Protein AF-A0A1Q5QTP5-F1 (afdb_monomer)

Structure (mmCIF, N/CA/C/O backbone):
data_AF-A0A1Q5QTP5-F1
#
_entry.id   AF-A0A1Q5QTP5-F1
#
loop_
_atom_site.group_PDB
_atom_site.id
_atom_site.type_symbol
_atom_site.label_atom_id
_atom_site.label_alt_id
_atom_site.label_comp_id
_atom_site.label_asym_id
_atom_site.label_entity_id
_atom_site.label_seq_id
_atom_site.pdbx_PDB_ins_code
_atom_site.Cartn_x
_atom_site.Cartn_y
_atom_site.Cartn_z
_atom_site.occupancy
_atom_site.B_iso_or_equiv
_atom_site.auth_seq_id
_atom_site.auth_comp_id
_atom_site.auth_asym_id
_atom_site.auth_atom_id
_atom_site.pdbx_PDB_model_num
ATOM 1 N N . PHE A 1 1 ? -28.294 0.878 30.336 1.00 91.44 1 PHE A N 1
ATOM 2 C CA . PHE A 1 1 ? -28.621 -0.460 30.839 1.00 91.44 1 PHE A CA 1
ATOM 3 C C . PHE A 1 1 ? -29.723 -0.317 31.865 1.00 91.44 1 PHE A C 1
ATOM 5 O O . PHE A 1 1 ? -29.806 0.716 32.525 1.00 91.44 1 PHE A O 1
ATOM 12 N N . THR A 1 2 ? -30.545 -1.345 32.006 1.00 93.75 2 THR A N 1
ATOM 13 C CA . THR A 1 2 ? -31.660 -1.397 32.943 1.00 93.75 2 THR A CA 1
ATOM 14 C C . THR A 1 2 ? -31.547 -2.675 33.763 1.00 93.75 2 THR A C 1
ATOM 16 O O . THR A 1 2 ? -31.277 -3.741 33.213 1.00 93.75 2 THR A O 1
ATOM 19 N N . LEU A 1 3 ? -31.761 -2.568 35.074 1.00 95.31 3 LEU A N 1
ATOM 20 C CA . LEU A 1 3 ? -31.920 -3.709 35.971 1.00 95.31 3 LEU A CA 1
ATOM 21 C C . LEU A 1 3 ? -33.381 -3.781 36.401 1.00 95.31 3 LEU A C 1
ATOM 23 O O . LEU A 1 3 ? -33.944 -2.794 36.873 1.00 95.31 3 LEU A O 1
ATOM 27 N N . THR A 1 4 ? -33.998 -4.943 36.231 1.00 95.25 4 THR A N 1
ATOM 28 C CA . THR A 1 4 ? -35.377 -5.193 36.668 1.00 95.25 4 THR A CA 1
ATOM 29 C C . THR A 1 4 ? -35.423 -6.428 37.548 1.00 95.25 4 THR A C 1
ATOM 31 O O . THR A 1 4 ? -34.630 -7.346 37.359 1.00 95.25 4 THR A O 1
ATOM 34 N N . VAL A 1 5 ? -36.338 -6.450 38.517 1.00 96.69 5 VAL A N 1
ATOM 35 C CA . VAL A 1 5 ? -36.549 -7.601 39.398 1.00 96.69 5 VAL A CA 1
ATOM 36 C C . VAL A 1 5 ? -37.973 -8.119 39.256 1.00 96.69 5 VAL A C 1
ATOM 38 O O . VAL A 1 5 ? -38.941 -7.354 39.307 1.00 96.69 5 VAL A O 1
ATOM 41 N N . ASN A 1 6 ? -38.119 -9.431 39.109 1.00 96.31 6 ASN A N 1
ATOM 42 C CA . ASN A 1 6 ? -39.401 -10.091 39.268 1.00 96.31 6 ASN A CA 1
ATOM 43 C C . ASN A 1 6 ? -39.716 -10.208 40.764 1.00 96.31 6 ASN A C 1
ATOM 45 O O . ASN A 1 6 ? -39.135 -11.022 41.472 1.00 96.31 6 ASN A O 1
ATOM 49 N N . THR A 1 7 ? -40.665 -9.408 41.247 1.00 93.44 7 THR A N 1
ATOM 50 C CA . THR A 1 7 ? -41.021 -9.361 42.679 1.00 93.44 7 THR A CA 1
ATOM 51 C C . THR A 1 7 ? -41.577 -10.672 43.250 1.00 93.44 7 THR A C 1
ATOM 53 O O . THR A 1 7 ? -41.572 -10.839 44.466 1.00 93.44 7 THR A O 1
ATOM 56 N N . ALA A 1 8 ? -42.037 -11.607 42.410 1.00 92.25 8 ALA A N 1
ATOM 57 C CA . ALA A 1 8 ? -42.558 -12.897 42.858 1.00 92.25 8 ALA A CA 1
ATOM 58 C C . ALA A 1 8 ? -41.471 -13.976 42.999 1.00 92.25 8 ALA A C 1
ATOM 60 O O . ALA A 1 8 ? -41.613 -14.865 43.836 1.00 92.25 8 ALA A O 1
ATOM 61 N N . THR A 1 9 ? -40.408 -13.920 42.188 1.00 94.12 9 THR A N 1
ATOM 62 C CA . THR A 1 9 ? -39.348 -14.949 42.153 1.00 94.12 9 THR A CA 1
ATOM 63 C C . THR A 1 9 ? -38.000 -14.456 42.673 1.00 94.12 9 THR A C 1
ATOM 65 O O . THR A 1 9 ? -37.184 -15.265 43.102 1.00 94.12 9 THR A O 1
ATOM 68 N N . GLY A 1 10 ? -37.769 -13.142 42.663 1.00 92.06 10 GLY A N 1
ATOM 69 C CA . GLY A 1 10 ? -36.472 -12.531 42.942 1.00 92.06 10 GLY A CA 1
ATOM 70 C C . GLY A 1 10 ? -35.517 -12.525 41.746 1.00 92.06 10 GLY A C 1
ATOM 71 O O . GLY A 1 10 ? -34.394 -12.050 41.894 1.00 92.06 10 GLY A O 1
ATOM 72 N N . ASP A 1 11 ? -35.940 -13.011 40.571 1.00 94.69 11 ASP A N 1
ATOM 73 C CA . ASP A 1 11 ? -35.090 -13.026 39.377 1.00 94.69 11 ASP A CA 1
ATOM 74 C C . ASP A 1 11 ? -34.750 -11.600 38.945 1.00 94.69 11 ASP A C 1
ATOM 76 O O . ASP A 1 11 ? -35.641 -10.767 38.753 1.00 94.69 11 ASP A O 1
ATOM 80 N N . VAL A 1 12 ? -33.460 -11.332 38.758 1.00 95.50 12 VAL A N 1
ATOM 81 C CA . VAL A 1 12 ? -32.956 -10.044 38.282 1.00 95.50 12 VAL A CA 1
ATOM 82 C C . VAL A 1 12 ? -32.557 -10.176 36.820 1.00 95.50 12 VAL A C 1
ATOM 84 O O . VAL A 1 12 ? -31.811 -11.076 36.449 1.00 95.50 12 VAL A O 1
ATOM 87 N N . THR A 1 13 ? -33.051 -9.268 35.985 1.00 95.00 13 THR A N 1
ATOM 88 C CA . THR A 1 13 ? -32.689 -9.175 34.568 1.00 95.00 13 THR A CA 1
ATOM 89 C C . THR A 1 13 ? -31.877 -7.912 34.332 1.00 95.00 13 THR A C 1
ATOM 91 O O . THR A 1 13 ? -32.326 -6.817 34.683 1.00 95.00 13 THR A O 1
ATOM 94 N N . LEU A 1 14 ? -30.705 -8.072 33.716 1.00 94.69 14 LEU A N 1
ATOM 95 C CA . LEU A 1 14 ? -29.890 -6.991 33.174 1.00 94.69 14 LEU A CA 1
ATOM 96 C C . LEU A 1 14 ? -30.139 -6.880 31.667 1.00 94.69 14 LEU A C 1
ATOM 98 O O . LEU A 1 14 ? -29.937 -7.844 30.934 1.00 94.69 14 LEU A O 1
ATOM 102 N N . THR A 1 15 ? -30.525 -5.691 31.215 1.00 93.81 15 THR A N 1
ATOM 103 C CA . THR A 1 15 ? -30.628 -5.347 29.793 1.00 93.81 15 THR A CA 1
ATOM 104 C C . THR A 1 15 ? -29.641 -4.233 29.479 1.00 93.81 15 THR A C 1
ATOM 106 O O . THR A 1 15 ? -29.685 -3.175 30.108 1.00 93.81 15 THR A O 1
ATOM 109 N N . GLN A 1 16 ? -28.760 -4.432 28.502 1.00 90.62 16 GLN A N 1
ATOM 110 C CA . GLN A 1 16 ? -27.876 -3.383 28.000 1.00 90.62 16 GLN A CA 1
ATOM 111 C C . GLN A 1 16 ? -28.508 -2.712 26.775 1.00 90.62 16 GLN A C 1
ATOM 113 O O . GLN A 1 16 ? -28.745 -3.354 25.760 1.00 90.62 16 GLN A O 1
ATOM 118 N N . ASP A 1 17 ? -28.794 -1.413 26.882 1.00 88.75 17 ASP A N 1
ATOM 119 C CA . ASP A 1 17 ? -29.477 -0.653 25.820 1.00 88.75 17 ASP A CA 1
ATOM 120 C C . ASP A 1 17 ? -28.508 0.072 24.873 1.00 88.75 17 ASP A C 1
ATOM 122 O O . ASP A 1 17 ? -28.888 0.496 23.784 1.00 88.75 17 ASP A O 1
ATOM 126 N N . ARG A 1 18 ? -27.269 0.292 25.322 1.00 87.12 18 ARG A N 1
ATOM 127 C CA . ARG A 1 18 ? -26.211 1.005 24.599 1.00 87.12 18 ARG A CA 1
ATOM 128 C C . ARG A 1 18 ? -24.861 0.381 24.935 1.00 87.12 18 ARG A C 1
ATOM 130 O O . ARG A 1 18 ? -24.699 -0.108 26.056 1.00 87.12 18 ARG A O 1
ATOM 137 N N . ALA A 1 19 ? -23.924 0.458 23.992 1.00 83.00 19 ALA A N 1
ATOM 138 C CA . ALA A 1 19 ? -22.522 0.129 24.226 1.00 83.00 19 ALA A CA 1
ATOM 139 C C . ALA A 1 19 ? -21.982 0.901 25.441 1.00 83.00 19 ALA A C 1
ATOM 141 O O . ALA A 1 19 ? -22.423 2.026 25.726 1.00 83.00 19 ALA A O 1
ATOM 142 N N . VAL A 1 20 ? -21.096 0.252 26.185 1.00 83.19 20 VAL A N 1
ATOM 143 C CA . VAL A 1 20 ? -20.434 0.787 27.372 1.00 83.19 20 VAL A CA 1
ATOM 144 C C . VAL A 1 20 ? -18.966 0.511 27.165 1.00 83.19 20 VAL A C 1
ATOM 146 O O . VAL A 1 20 ? -18.630 -0.650 27.001 1.00 83.19 20 VAL A O 1
ATOM 149 N N . HIS A 1 21 ? -18.155 1.559 27.226 1.00 77.88 21 HIS A N 1
ATOM 150 C CA . HIS A 1 21 ? -16.725 1.397 27.091 1.00 77.88 21 HIS A CA 1
ATOM 151 C C . HIS A 1 21 ? -16.073 1.095 28.435 1.00 77.88 21 HIS A C 1
ATOM 153 O O . HIS A 1 21 ? -16.524 1.569 29.495 1.00 77.88 21 HIS A O 1
ATOM 159 N N . GLU A 1 22 ? -14.968 0.375 28.398 1.00 76.12 22 GLU A N 1
ATOM 160 C CA . GLU A 1 22 ? -14.093 0.250 29.551 1.00 76.12 22 GLU A CA 1
ATOM 161 C C . GLU A 1 22 ? -13.108 1.436 29.667 1.00 76.12 22 GLU A C 1
ATOM 163 O O . GLU A 1 22 ? -13.010 2.283 28.776 1.00 76.12 22 GLU A O 1
ATOM 168 N N . PRO A 1 23 ? -12.450 1.649 30.824 1.00 73.75 23 PRO A N 1
ATOM 169 C CA . PRO A 1 23 ? -11.595 2.822 31.011 1.00 73.75 23 PRO A CA 1
ATOM 170 C C . PRO A 1 23 ? -10.210 2.688 30.362 1.00 73.75 23 PRO A C 1
ATOM 172 O O . PRO A 1 23 ? -9.432 3.645 30.421 1.00 73.75 23 PRO A O 1
ATOM 175 N N . THR A 1 24 ? -9.869 1.526 29.806 1.00 76.81 24 THR A N 1
ATOM 176 C CA . THR A 1 24 ? -8.547 1.232 29.250 1.00 76.81 24 THR A CA 1
ATOM 177 C C . THR A 1 24 ? -8.669 0.676 27.848 1.00 76.81 24 THR A C 1
ATOM 179 O O . THR A 1 24 ? -9.225 -0.390 27.685 1.00 76.81 24 THR A O 1
ATOM 182 N N . ALA A 1 25 ? -8.061 1.356 26.880 1.00 80.25 25 ALA A N 1
ATOM 183 C CA . ALA A 1 25 ? -7.906 0.811 25.542 1.00 80.25 25 ALA A CA 1
ATOM 184 C C . ALA A 1 25 ? -6.917 -0.369 25.524 1.00 80.25 25 ALA A C 1
ATOM 186 O O . ALA A 1 25 ? -5.862 -0.330 26.179 1.00 80.25 25 ALA A O 1
ATOM 187 N N . SER A 1 26 ? -7.217 -1.366 24.706 1.00 78.88 26 SER A N 1
ATOM 188 C CA . SER A 1 26 ? -6.511 -2.629 24.546 1.00 78.88 26 SER A CA 1
ATOM 189 C C . SER A 1 26 ? -6.190 -2.912 23.063 1.00 78.88 26 SER A C 1
ATOM 191 O O . SER A 1 26 ? -6.749 -2.335 22.126 1.00 78.88 26 SER A O 1
ATOM 193 N N . SER A 1 27 ? -5.167 -3.738 22.810 1.00 82.44 27 SER A N 1
ATOM 194 C CA . SER A 1 27 ? -4.779 -4.125 21.446 1.00 82.44 27 SER A CA 1
ATOM 195 C C . SER A 1 27 ? -3.967 -5.430 21.430 1.00 82.44 27 SER A C 1
ATOM 197 O O . SER A 1 27 ? -2.815 -5.438 21.883 1.00 82.44 27 SER A O 1
ATOM 199 N N . PRO A 1 28 ? -4.507 -6.533 20.874 1.00 78.06 28 PRO A N 1
ATOM 200 C CA . PRO A 1 28 ? -5.923 -6.708 20.531 1.00 78.06 28 PRO A CA 1
ATOM 201 C C . PRO A 1 28 ? -6.805 -6.662 21.788 1.00 78.06 28 PRO A C 1
ATOM 203 O O . PRO A 1 28 ? -6.297 -6.869 22.890 1.00 78.06 28 PRO A O 1
ATOM 206 N N . ASP A 1 29 ? -8.101 -6.443 21.591 1.00 79.75 29 ASP A N 1
ATOM 207 C CA . ASP A 1 29 ? -9.106 -6.602 22.643 1.00 79.75 29 ASP A CA 1
ATOM 208 C C . ASP A 1 29 ? -9.095 -8.018 23.231 1.00 79.75 29 ASP A C 1
ATOM 210 O O . ASP A 1 29 ? -8.938 -9.011 22.501 1.00 79.75 29 ASP A O 1
ATOM 214 N N . THR A 1 30 ? -9.200 -8.112 24.560 1.00 77.62 30 THR A N 1
ATOM 215 C CA . THR A 1 30 ? -9.259 -9.387 25.281 1.00 77.62 30 THR A CA 1
ATOM 216 C C . THR A 1 30 ? -10.601 -9.640 25.977 1.00 77.62 30 THR A C 1
ATOM 218 O O . THR A 1 30 ? -10.773 -10.686 26.617 1.00 77.62 30 THR A O 1
ATOM 221 N N . GLY A 1 31 ? -11.598 -8.783 25.742 1.00 75.31 31 GLY A N 1
ATOM 222 C CA . GLY A 1 31 ? -12.959 -8.900 26.257 1.00 75.31 31 GLY A CA 1
ATOM 223 C C . GLY A 1 31 ? -13.033 -8.615 27.753 1.00 75.31 31 GLY A C 1
ATOM 224 O O . GLY A 1 31 ? -13.795 -9.265 28.488 1.00 75.31 31 GLY A O 1
ATOM 225 N N . GLU A 1 32 ? -12.187 -7.709 28.234 1.00 76.94 32 GLU A N 1
ATOM 226 C CA . GLU A 1 32 ? -12.185 -7.248 29.609 1.00 76.94 32 GLU A CA 1
ATOM 227 C C . GLU A 1 32 ? -13.554 -6.663 30.013 1.00 76.94 32 GLU A C 1
ATOM 229 O O . GLU A 1 32 ? -14.427 -6.356 29.201 1.00 76.94 32 GLU A O 1
ATOM 234 N N . GLY A 1 33 ? -13.829 -6.678 31.322 1.00 82.94 33 GLY A N 1
ATOM 235 C CA . GLY A 1 33 ? -15.138 -6.306 31.844 1.00 82.94 33 GLY A CA 1
ATOM 236 C C . GLY A 1 33 ? -15.051 -5.366 33.033 1.00 82.94 33 GLY A C 1
ATOM 237 O O . GLY A 1 33 ? -14.297 -5.600 33.982 1.00 82.94 33 GLY A O 1
ATOM 238 N N . ILE A 1 34 ? -15.896 -4.336 33.038 1.00 85.88 34 ILE A N 1
ATOM 239 C CA . ILE A 1 34 ? -16.053 -3.400 34.148 1.00 85.88 34 ILE A CA 1
ATOM 240 C C . ILE A 1 34 ? -17.291 -3.733 34.976 1.00 85.88 34 ILE A C 1
ATOM 242 O O . ILE A 1 34 ? -18.417 -3.802 34.483 1.00 85.88 34 ILE A O 1
ATOM 246 N N . SER A 1 35 ? -17.084 -3.932 36.278 1.00 90.44 35 SER A N 1
ATOM 247 C CA . SER A 1 35 ? -18.177 -4.144 37.229 1.00 90.44 35 SER A CA 1
ATOM 248 C C . SER A 1 35 ? -18.577 -2.847 37.922 1.00 90.44 35 SER A C 1
ATOM 250 O O . SER A 1 35 ? -17.749 -1.954 38.112 1.00 90.44 35 SER A O 1
ATOM 252 N N . LEU A 1 36 ? -19.838 -2.742 38.345 1.00 91.62 36 LEU A N 1
ATOM 253 C CA . LEU A 1 36 ? -20.279 -1.592 39.134 1.00 91.62 36 LEU A CA 1
ATOM 254 C C . LEU A 1 36 ? -19.541 -1.547 40.480 1.00 91.62 36 LEU A C 1
ATOM 256 O O . LEU A 1 36 ? -19.375 -2.563 41.160 1.00 91.62 36 LEU A O 1
ATOM 260 N N . THR A 1 37 ? -19.145 -0.344 40.902 1.00 93.06 37 THR A N 1
ATOM 261 C CA . THR A 1 37 ? -18.581 -0.112 42.238 1.00 93.06 37 THR A CA 1
ATOM 262 C C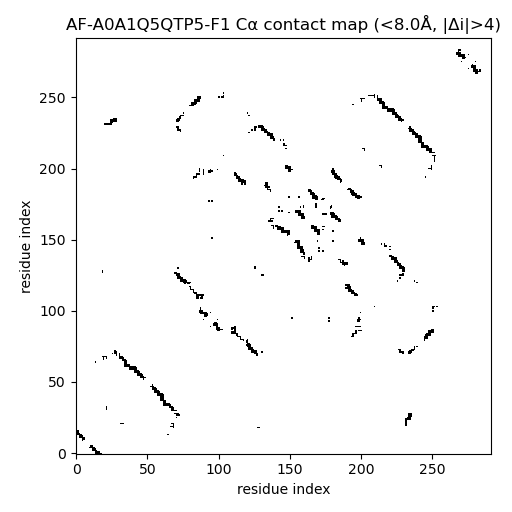 . THR A 1 37 ? -19.548 -0.598 43.320 1.00 93.06 37 THR A C 1
ATOM 264 O O . THR A 1 37 ? -20.752 -0.378 43.216 1.00 93.06 37 THR A O 1
ATOM 267 N N . GLY A 1 38 ? -19.027 -1.235 44.373 1.00 95.50 38 GLY A N 1
ATOM 268 C CA . GLY A 1 38 ? -19.827 -1.752 45.490 1.00 95.50 38 GLY A CA 1
ATOM 269 C C . GLY A 1 38 ? -20.796 -0.724 46.091 1.00 95.50 38 GLY A C 1
ATOM 270 O O . GLY A 1 38 ? -20.460 0.455 46.230 1.00 95.50 38 GLY A O 1
ATOM 271 N N . GLY A 1 39 ? -21.986 -1.185 46.477 1.00 93.50 39 GLY A N 1
ATOM 272 C CA . GLY A 1 39 ? -23.024 -0.390 47.138 1.00 93.50 39 GLY A CA 1
ATOM 273 C C . GLY A 1 39 ? -23.909 0.465 46.224 1.00 93.50 39 GLY A C 1
ATOM 274 O O . GLY A 1 39 ? -24.711 1.24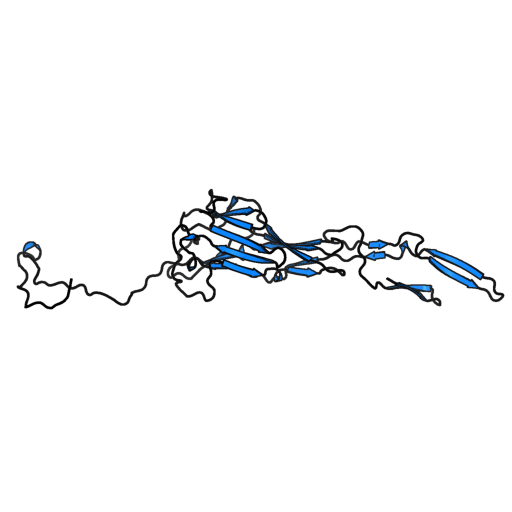3 46.739 1.00 93.50 39 GLY A O 1
ATOM 275 N N . LEU A 1 40 ? -23.796 0.344 44.898 1.00 94.38 40 LEU A N 1
ATOM 276 C CA . LEU A 1 40 ? -24.614 1.098 43.939 1.00 94.38 40 LEU A CA 1
ATOM 277 C C . LEU A 1 40 ? -25.993 0.473 43.691 1.00 94.38 40 LEU A C 1
ATOM 279 O O . LEU A 1 40 ? -26.964 1.198 43.474 1.00 94.38 40 LEU A O 1
ATOM 283 N N . VAL A 1 41 ? -26.091 -0.857 43.718 1.00 95.12 41 VAL A N 1
ATOM 284 C CA . VAL A 1 41 ? -27.330 -1.596 43.443 1.00 95.12 41 VAL A CA 1
ATOM 285 C C . VAL A 1 41 ? -27.618 -2.562 44.583 1.00 95.12 41 VAL A C 1
ATOM 287 O O . VAL A 1 41 ? -26.856 -3.494 44.814 1.00 95.12 41 VAL A O 1
ATOM 290 N N . ALA A 1 42 ? -28.756 -2.387 45.255 1.00 94.56 42 ALA A N 1
ATOM 291 C CA . ALA A 1 42 ? -29.218 -3.298 46.296 1.00 94.56 42 ALA A CA 1
ATOM 292 C C . ALA A 1 42 ? -30.530 -3.981 45.892 1.00 94.56 42 ALA A C 1
ATOM 294 O O . ALA A 1 42 ? -31.490 -3.320 45.494 1.00 94.56 42 ALA A O 1
ATOM 295 N N . LEU A 1 43 ? -30.583 -5.302 46.046 1.00 94.69 43 LEU A N 1
ATOM 296 C CA . LEU A 1 43 ? -31.819 -6.074 46.032 1.00 94.69 43 LEU A CA 1
ATOM 297 C C . LEU A 1 43 ? -32.336 -6.206 47.464 1.00 94.69 43 LEU A C 1
ATOM 299 O O . LEU A 1 43 ? -31.688 -6.830 48.303 1.00 94.69 43 LEU A O 1
ATOM 303 N N . THR A 1 44 ? -33.506 -5.633 47.735 1.00 95.06 44 THR A N 1
ATOM 304 C CA . THR A 1 44 ? -34.170 -5.738 49.039 1.00 95.06 44 THR A CA 1
ATOM 305 C C . THR A 1 44 ? -35.218 -6.840 49.006 1.00 95.06 44 THR A C 1
ATOM 307 O O . THR A 1 44 ? -36.180 -6.766 48.243 1.00 95.06 44 THR A O 1
ATOM 310 N N . ALA A 1 45 ? -35.058 -7.840 49.869 1.00 95.19 45 ALA A N 1
ATOM 311 C CA . ALA A 1 45 ? -36.090 -8.829 50.146 1.00 95.19 45 ALA A CA 1
ATOM 312 C C . ALA A 1 45 ? -36.799 -8.462 51.452 1.00 95.19 45 ALA A C 1
ATOM 314 O O . ALA A 1 45 ? -36.141 -8.294 52.480 1.00 95.19 45 ALA A O 1
ATOM 315 N N . THR A 1 46 ? -38.128 -8.371 51.416 1.00 94.81 46 THR A N 1
ATOM 316 C CA . THR A 1 46 ? -38.965 -8.065 52.584 1.00 94.81 46 THR A CA 1
ATOM 317 C C . THR A 1 46 ? -39.916 -9.222 52.843 1.00 94.81 46 THR A C 1
ATOM 319 O O . THR A 1 46 ? -40.601 -9.685 51.932 1.00 94.81 46 THR A O 1
ATOM 322 N N . VAL A 1 47 ? -39.976 -9.674 54.091 1.00 94.00 47 VAL A N 1
ATOM 323 C CA . VAL A 1 47 ? -40.980 -10.624 54.572 1.00 94.00 47 VAL A CA 1
ATOM 324 C C . VAL A 1 47 ? -41.907 -9.872 55.511 1.00 94.00 47 VAL A C 1
ATOM 326 O O . VAL A 1 47 ? -41.428 -9.205 56.423 1.00 94.00 47 VAL A O 1
ATOM 329 N N . THR A 1 48 ? -43.211 -10.006 55.295 1.00 95.31 48 THR A N 1
ATOM 330 C CA . THR A 1 48 ? -44.262 -9.504 56.184 1.00 95.31 48 THR A CA 1
ATOM 331 C C . THR A 1 48 ? -45.089 -10.692 56.644 1.00 95.31 48 THR A C 1
ATOM 333 O O . THR A 1 48 ? -45.476 -11.526 55.817 1.00 95.31 48 THR A O 1
ATOM 336 N N . ASP A 1 49 ? -45.328 -10.819 57.942 1.00 94.75 49 ASP A N 1
ATOM 337 C CA . ASP A 1 49 ? -46.174 -11.885 58.465 1.00 94.75 49 ASP A CA 1
ATOM 338 C C . ASP A 1 49 ? -47.673 -11.517 58.396 1.00 94.75 49 ASP A C 1
ATOM 340 O O . ASP A 1 49 ? -48.086 -10.616 57.663 1.00 94.75 49 ASP A O 1
ATOM 344 N N . LYS A 1 50 ? -48.532 -12.280 59.083 1.00 95.19 50 LYS A N 1
ATOM 345 C CA . LYS A 1 50 ? -49.988 -12.079 59.001 1.00 95.19 50 LYS A CA 1
ATOM 346 C C . LYS A 1 50 ? -50.515 -10.938 59.862 1.00 95.19 50 LYS A C 1
ATOM 348 O O . LYS A 1 50 ? -51.624 -10.482 59.577 1.00 95.19 50 LYS A O 1
ATOM 353 N N . ASP A 1 51 ? -49.811 -10.545 60.917 1.00 94.06 51 ASP A N 1
ATOM 354 C CA . ASP A 1 51 ? -50.258 -9.450 61.782 1.00 94.06 51 ASP A CA 1
ATOM 355 C C . ASP A 1 51 ? -49.662 -8.097 61.366 1.00 94.06 51 ASP A C 1
ATOM 357 O O . ASP A 1 51 ? -50.176 -7.054 61.774 1.00 94.06 51 ASP A O 1
ATOM 361 N N . GLY A 1 52 ? -48.708 -8.118 60.430 1.00 94.25 52 GLY A N 1
ATOM 362 C CA . GLY A 1 52 ? -48.187 -6.949 59.729 1.00 94.25 52 GLY A CA 1
ATOM 363 C C . GLY A 1 52 ? -46.732 -6.642 60.068 1.00 94.25 52 GLY A C 1
ATOM 364 O O . GLY A 1 52 ? -46.158 -5.726 59.466 1.00 94.25 52 GLY A O 1
ATOM 365 N N . ASP A 1 53 ? -46.116 -7.408 60.969 1.00 96.62 53 ASP A N 1
ATOM 366 C CA . ASP A 1 53 ? -44.697 -7.287 61.273 1.00 96.62 53 ASP A CA 1
ATOM 367 C C . ASP A 1 53 ? -43.860 -7.607 60.033 1.00 96.62 53 ASP A C 1
ATOM 369 O O . ASP A 1 53 ? -44.134 -8.545 59.283 1.00 96.62 53 ASP A O 1
ATOM 373 N N . SER A 1 54 ? -42.836 -6.789 59.779 1.00 96.12 54 SER A N 1
ATOM 374 C CA . SER A 1 54 ? -41.993 -6.913 58.589 1.00 96.12 54 SER A CA 1
ATOM 375 C C . SER A 1 54 ? -40.507 -6.897 58.929 1.00 96.12 54 SER A C 1
ATOM 377 O O . SER A 1 54 ? -40.054 -6.117 59.765 1.00 96.12 54 SER A O 1
ATOM 379 N N . ALA A 1 55 ? -39.732 -7.715 58.220 1.00 97.06 55 ALA A N 1
ATOM 380 C CA . ALA A 1 55 ? -38.274 -7.714 58.243 1.00 97.06 55 ALA A CA 1
ATOM 381 C C . ALA A 1 55 ? -37.733 -7.627 56.812 1.00 97.06 55 ALA A C 1
ATOM 383 O O . ALA A 1 55 ? -38.301 -8.224 55.897 1.00 97.06 55 ALA A O 1
ATOM 384 N N . ALA A 1 56 ? -36.627 -6.909 56.618 1.00 96.38 56 ALA A N 1
ATOM 385 C CA . ALA A 1 56 ? -35.992 -6.757 55.314 1.00 96.38 56 ALA A CA 1
ATOM 386 C C . ALA A 1 56 ? -34.485 -7.026 55.380 1.00 96.38 56 ALA A C 1
ATOM 388 O O . ALA A 1 56 ? -33.841 -6.771 56.400 1.00 96.38 56 ALA A O 1
ATOM 389 N N . GLN A 1 57 ? -33.930 -7.533 54.283 1.00 97.19 57 GLN A N 1
ATOM 390 C CA . GLN A 1 57 ? -32.494 -7.719 54.080 1.00 97.19 57 GLN A CA 1
ATOM 391 C C . GLN A 1 57 ? -32.092 -7.228 52.692 1.00 97.19 57 GLN A C 1
ATOM 393 O O . GLN A 1 57 ? -32.854 -7.375 51.735 1.00 97.19 57 GLN A O 1
ATOM 398 N N . ASN A 1 58 ? -30.886 -6.668 52.594 1.00 95.38 58 ASN A N 1
ATOM 399 C CA . ASN A 1 58 ? -30.329 -6.153 51.347 1.00 95.38 58 ASN A CA 1
ATOM 400 C C . ASN A 1 58 ? -29.179 -7.041 50.872 1.00 95.38 58 ASN A C 1
ATOM 402 O O . ASN A 1 58 ? -28.289 -7.377 51.652 1.00 95.38 58 ASN A O 1
ATOM 406 N N . LEU A 1 59 ? -29.174 -7.350 49.580 1.00 94.62 59 LEU A N 1
ATOM 407 C CA . LEU A 1 59 ? -28.052 -7.953 48.875 1.00 94.62 59 LEU A CA 1
ATOM 408 C C . LEU A 1 59 ? -27.463 -6.922 47.911 1.00 94.62 59 LEU A C 1
ATOM 410 O O . LEU A 1 59 ? -28.180 -6.403 47.059 1.00 94.62 59 LEU A O 1
ATOM 414 N N . ASP A 1 60 ? -26.171 -6.635 48.039 1.00 95.88 60 ASP A N 1
ATOM 415 C CA . ASP A 1 60 ? -25.460 -5.804 47.067 1.00 95.88 60 ASP A CA 1
ATOM 416 C C . ASP A 1 60 ? -25.219 -6.599 45.775 1.00 95.88 60 ASP A C 1
ATOM 418 O O . ASP A 1 60 ? -24.544 -7.631 45.774 1.00 95.88 60 ASP A O 1
ATOM 422 N N . LEU A 1 61 ? -25.786 -6.115 44.674 1.00 95.31 61 LEU A N 1
ATOM 423 C CA . LEU A 1 61 ? -25.640 -6.700 43.344 1.00 95.31 61 LEU A CA 1
ATOM 424 C C . LEU A 1 61 ? -24.545 -6.023 42.519 1.00 95.31 61 LEU A C 1
ATOM 426 O O . LEU A 1 61 ? -24.278 -6.471 41.411 1.00 95.31 61 LEU A O 1
ATOM 430 N N . SER A 1 62 ? -23.904 -4.966 43.016 1.00 95.00 62 SER A N 1
ATOM 431 C CA . SER A 1 62 ? -23.021 -4.124 42.198 1.00 95.00 62 SER A CA 1
ATOM 432 C C . SER A 1 62 ? -21.865 -4.917 41.579 1.00 95.00 62 SER A C 1
ATOM 434 O O . SER A 1 62 ? -21.675 -4.890 40.367 1.00 95.00 62 SER A O 1
ATOM 436 N N . SER A 1 63 ? -21.173 -5.739 42.373 1.00 92.81 63 SER A N 1
ATOM 437 C CA . SER A 1 63 ? -20.091 -6.607 41.879 1.00 92.81 63 SER A CA 1
ATOM 438 C C . SER A 1 63 ? -20.567 -7.795 41.033 1.00 92.81 63 SER A C 1
ATOM 440 O O . SER A 1 63 ? -19.743 -8.575 40.572 1.00 92.81 63 SER A O 1
ATOM 442 N N . HIS A 1 64 ? -21.881 -7.976 40.885 1.00 92.06 64 HIS A N 1
ATOM 443 C CA . HIS A 1 64 ? -22.504 -9.017 40.063 1.00 92.06 64 HIS A CA 1
ATOM 444 C C . HIS A 1 64 ? -23.049 -8.456 38.742 1.00 92.06 64 HIS A C 1
ATOM 446 O O . HIS A 1 64 ? -23.633 -9.195 37.952 1.00 92.06 64 HIS A O 1
ATOM 452 N N . VAL A 1 65 ? -22.885 -7.153 38.509 1.00 93.50 65 VAL A N 1
ATOM 453 C CA . VAL A 1 65 ? -23.222 -6.485 37.255 1.00 93.50 65 VAL A CA 1
ATOM 454 C C . VAL A 1 65 ? -21.914 -6.084 36.592 1.00 93.50 65 VAL A C 1
ATOM 456 O O . VAL A 1 65 ? -21.265 -5.136 37.034 1.00 93.50 65 VAL A O 1
ATOM 459 N N . THR A 1 66 ? -21.551 -6.810 35.539 1.00 90.81 66 THR A N 1
ATOM 460 C CA . THR A 1 66 ? -20.345 -6.588 34.736 1.00 90.81 66 THR A CA 1
ATOM 461 C C . THR A 1 66 ? -20.750 -6.292 33.298 1.00 90.81 66 THR A C 1
ATOM 463 O O . THR A 1 66 ? -21.600 -6.987 32.739 1.00 90.81 66 THR A O 1
ATOM 466 N N . PHE A 1 67 ? -20.156 -5.257 32.716 1.00 88.75 67 PHE A N 1
ATOM 467 C CA . PHE A 1 67 ? -20.251 -4.947 31.294 1.00 88.75 67 PHE A CA 1
ATOM 468 C C . PHE A 1 67 ? -18.938 -5.341 30.646 1.00 88.75 67 PHE A C 1
ATOM 470 O O . PHE A 1 67 ? -17.892 -4.943 31.148 1.00 88.75 67 PHE A O 1
ATOM 477 N N . HIS A 1 68 ? -19.020 -6.127 29.581 1.00 85.06 68 HIS A N 1
ATOM 478 C CA . HIS A 1 68 ? -17.888 -6.401 28.712 1.00 85.06 68 HIS A CA 1
ATOM 479 C C . HIS A 1 68 ? -17.983 -5.471 27.519 1.00 85.06 68 HIS A C 1
ATOM 481 O O . HIS A 1 68 ? -19.081 -5.289 26.976 1.00 85.06 68 HIS A O 1
ATOM 487 N N . ASP A 1 69 ? -16.851 -4.887 27.180 1.00 82.38 69 ASP A N 1
ATOM 488 C CA . ASP A 1 69 ? -16.680 -4.129 25.956 1.00 82.38 69 ASP A CA 1
ATOM 489 C C . ASP A 1 69 ? -16.192 -5.070 24.852 1.00 82.38 69 ASP A C 1
ATOM 491 O O . ASP A 1 69 ? -15.582 -6.100 25.149 1.00 82.38 69 ASP A O 1
ATOM 495 N N . ASP A 1 70 ? -16.541 -4.782 23.602 1.00 79.69 70 ASP A N 1
ATOM 496 C CA . ASP A 1 70 ? -16.065 -5.547 22.452 1.00 79.69 70 ASP A CA 1
ATOM 497 C C . ASP A 1 70 ? -15.256 -4.653 21.517 1.00 79.69 70 ASP A C 1
ATOM 499 O O . ASP A 1 70 ? -15.798 -3.783 20.835 1.00 79.69 70 ASP A O 1
ATOM 503 N N . GLY A 1 71 ? -13.961 -4.920 21.425 1.00 87.50 71 GLY A N 1
ATOM 504 C CA . GLY A 1 71 ? -13.068 -4.157 20.573 1.00 87.50 71 GLY A CA 1
ATOM 505 C C . GLY A 1 71 ? -13.131 -4.584 19.104 1.00 87.50 71 GLY A C 1
ATOM 506 O O . GLY A 1 71 ? -13.756 -5.585 18.708 1.00 87.50 71 GLY A O 1
ATOM 507 N N . PRO A 1 72 ? -12.452 -3.839 18.220 1.00 93.00 72 PRO A N 1
ATOM 508 C CA . PRO A 1 72 ? -12.495 -4.104 16.803 1.00 93.00 72 PRO A CA 1
ATOM 509 C C . PRO A 1 72 ? -11.598 -5.296 16.443 1.00 93.00 72 PRO A C 1
ATOM 511 O O . PRO A 1 72 ? -10.600 -5.600 17.096 1.00 93.00 72 PRO A O 1
ATOM 514 N N . SER A 1 73 ? -11.896 -5.949 15.320 1.00 93.56 73 SER A N 1
ATOM 515 C CA . SER A 1 73 ? -11.032 -6.986 14.746 1.00 93.56 73 SER A CA 1
ATOM 516 C C . SER A 1 73 ? -10.853 -6.798 13.245 1.00 93.56 73 SER A C 1
ATOM 518 O O . SER A 1 73 ? -11.680 -6.195 12.561 1.00 93.56 73 SER A O 1
ATOM 520 N N . ILE A 1 74 ? -9.736 -7.295 12.715 1.00 96.25 74 ILE A N 1
ATOM 521 C CA . ILE A 1 74 ? -9.389 -7.152 11.302 1.00 96.25 74 ILE A CA 1
ATOM 522 C C . ILE A 1 74 ? -8.681 -8.405 10.787 1.00 96.25 74 ILE A C 1
ATOM 524 O O . ILE A 1 74 ? -7.856 -9.004 11.473 1.00 96.25 74 ILE A O 1
ATOM 528 N N . SER A 1 75 ? -9.012 -8.817 9.566 1.00 96.69 75 SER A N 1
ATOM 529 C CA . SER A 1 75 ? -8.405 -9.965 8.879 1.00 96.69 75 SER A CA 1
ATOM 530 C C . SER A 1 75 ? -8.291 -9.707 7.376 1.00 96.69 75 SER A C 1
ATOM 532 O O . SER A 1 75 ? -8.868 -8.747 6.870 1.00 96.69 75 SER A O 1
ATOM 534 N N . LEU A 1 76 ? -7.540 -10.538 6.646 1.00 97.00 76 LEU A N 1
ATOM 535 C CA . LEU A 1 76 ? -7.476 -10.447 5.183 1.00 97.00 76 LEU A CA 1
ATOM 536 C C . LEU A 1 76 ? -8.712 -11.094 4.547 1.00 97.00 76 LEU A C 1
ATOM 538 O O . LEU A 1 76 ? -9.101 -12.197 4.926 1.00 97.00 76 LEU A O 1
ATOM 542 N N . SER A 1 77 ? -9.293 -10.434 3.546 1.00 92.31 77 SER A N 1
ATOM 543 C CA . SER A 1 77 ? -10.441 -10.945 2.786 1.00 92.31 77 SER A CA 1
ATOM 544 C C . SER A 1 77 ? -10.042 -11.975 1.720 1.00 92.31 77 SER A C 1
ATOM 546 O O . SER A 1 77 ? -10.870 -12.772 1.285 1.00 92.31 77 SER A O 1
ATOM 548 N N . GLY A 1 78 ? -8.773 -11.957 1.295 1.00 82.38 78 GLY A N 1
ATOM 549 C CA . GLY A 1 78 ? -8.240 -12.786 0.211 1.00 82.38 78 GLY A CA 1
ATOM 550 C C . GLY A 1 78 ? -8.451 -12.214 -1.196 1.00 82.38 78 GLY A C 1
ATOM 551 O O . GLY A 1 78 ? -7.961 -12.810 -2.152 1.00 82.38 78 GLY A O 1
ATOM 552 N N . ASN A 1 79 ? -9.131 -11.071 -1.341 1.00 86.12 79 ASN A N 1
ATOM 553 C CA . ASN A 1 79 ? -9.238 -10.349 -2.609 1.00 86.12 79 ASN A CA 1
ATOM 554 C C . ASN A 1 79 ? -8.298 -9.140 -2.600 1.00 86.12 79 ASN A C 1
ATOM 556 O O . ASN A 1 79 ? -8.460 -8.246 -1.772 1.00 86.12 79 ASN A O 1
ATOM 560 N N . VAL A 1 80 ? -7.317 -9.115 -3.498 1.00 92.19 80 VAL A N 1
ATOM 561 C CA . VAL A 1 80 ? -6.284 -8.075 -3.534 1.00 92.19 80 VAL A CA 1
ATOM 562 C C . VAL A 1 80 ? -6.165 -7.548 -4.958 1.00 92.19 80 VAL A C 1
ATOM 564 O O . VAL A 1 80 ? -5.969 -8.326 -5.889 1.00 92.19 80 VAL A O 1
ATOM 567 N N . ASN A 1 81 ? -6.301 -6.230 -5.111 1.00 94.69 81 ASN A N 1
ATOM 568 C CA . ASN A 1 81 ? -6.106 -5.550 -6.389 1.00 94.69 81 ASN A CA 1
ATOM 569 C C . ASN A 1 81 ? -4.619 -5.529 -6.778 1.00 94.69 81 ASN A C 1
ATOM 571 O O . ASN A 1 81 ? -3.749 -5.798 -5.951 1.00 94.69 81 ASN A O 1
ATOM 575 N N . SER A 1 82 ? -4.322 -5.196 -8.031 1.00 95.19 82 SER A N 1
ATOM 576 C CA . SER A 1 82 ? -2.947 -5.068 -8.520 1.00 95.19 82 SER A CA 1
ATOM 577 C C . SER A 1 82 ? -2.771 -3.744 -9.244 1.00 95.19 82 SER A C 1
ATOM 579 O O . SER A 1 82 ? -3.644 -3.350 -10.007 1.00 95.19 82 SER A O 1
ATOM 581 N N . LEU A 1 83 ? -1.630 -3.104 -9.013 1.00 96.06 83 LEU A N 1
ATOM 582 C CA . LEU A 1 83 ? -1.186 -1.874 -9.656 1.00 96.06 83 LEU A CA 1
ATOM 583 C C . LEU A 1 83 ? -0.278 -2.214 -10.838 1.00 96.06 83 LEU A C 1
ATOM 585 O O . LEU A 1 83 ? 0.637 -3.027 -10.692 1.00 96.06 83 LEU A O 1
ATOM 589 N N . ASN A 1 84 ? -0.507 -1.578 -11.983 1.00 93.88 84 ASN A N 1
ATOM 590 C CA . ASN A 1 84 ? 0.205 -1.849 -13.227 1.00 93.88 84 ASN A CA 1
ATOM 591 C C . ASN A 1 84 ? 0.555 -0.542 -13.944 1.00 93.88 84 ASN A C 1
ATOM 593 O O . ASN A 1 84 ? -0.332 0.229 -14.302 1.00 93.88 84 ASN A O 1
ATOM 597 N N . THR A 1 85 ? 1.835 -0.311 -14.220 1.00 92.75 85 THR A N 1
ATOM 598 C CA . THR A 1 85 ? 2.273 0.797 -15.084 1.00 92.75 85 THR A CA 1
ATOM 599 C C . THR A 1 85 ? 2.890 0.287 -16.371 1.00 92.75 85 THR A C 1
ATOM 601 O O . THR A 1 85 ? 3.356 -0.847 -16.444 1.00 92.75 85 THR A O 1
ATOM 604 N N . PHE A 1 86 ? 2.882 1.142 -17.391 1.00 89.25 86 PHE A N 1
ATOM 605 C CA . PHE A 1 86 ? 3.371 0.819 -18.726 1.00 89.25 86 PHE A CA 1
ATOM 606 C C . PHE A 1 86 ? 4.365 1.883 -19.190 1.00 89.25 86 PHE A C 1
ATOM 608 O O . PHE A 1 86 ? 4.010 3.065 -19.287 1.00 89.25 86 PHE A O 1
ATOM 615 N N . GLU A 1 87 ? 5.583 1.459 -19.528 1.00 88.25 87 GLU A N 1
ATOM 616 C CA . GLU A 1 87 ? 6.663 2.351 -19.964 1.00 88.25 87 GLU A CA 1
ATOM 617 C C . GLU A 1 87 ? 6.311 3.148 -21.230 1.00 88.25 87 GLU A C 1
ATOM 619 O O . GLU A 1 87 ? 6.687 4.317 -21.344 1.00 88.25 87 GLU A O 1
ATOM 624 N N . ALA A 1 88 ? 5.508 2.577 -22.133 1.00 86.12 88 ALA A N 1
ATOM 625 C CA . ALA A 1 88 ? 5.061 3.227 -23.368 1.00 86.12 88 ALA A CA 1
ATOM 626 C C . ALA A 1 88 ? 4.447 4.631 -23.156 1.00 86.12 88 ALA A C 1
ATOM 628 O O . ALA A 1 88 ? 4.408 5.462 -24.063 1.00 86.12 88 ALA A O 1
ATOM 629 N N . TYR A 1 89 ? 3.959 4.920 -21.945 1.00 86.81 89 TYR A N 1
ATOM 630 C CA . TYR A 1 89 ? 3.312 6.185 -21.586 1.00 86.81 89 TYR A CA 1
ATOM 631 C C . TYR A 1 89 ? 4.234 7.172 -20.866 1.00 86.81 89 TYR A C 1
ATOM 633 O O . TYR A 1 89 ? 3.790 8.267 -20.505 1.00 86.81 89 TYR A O 1
ATOM 641 N N . LEU A 1 90 ? 5.501 6.816 -20.652 1.00 89.81 90 LEU A N 1
ATOM 642 C CA . LEU A 1 90 ? 6.490 7.719 -20.086 1.00 89.81 90 LEU A CA 1
ATOM 643 C C . LEU A 1 90 ? 6.808 8.868 -21.042 1.00 89.81 90 LEU A C 1
ATOM 645 O O . LEU A 1 90 ? 6.737 8.770 -22.267 1.00 89.81 90 LEU A O 1
ATOM 649 N N . SER A 1 91 ? 7.205 9.991 -20.456 1.00 88.44 91 SER A N 1
ATOM 650 C CA . SER A 1 91 ? 7.595 11.189 -21.192 1.00 88.44 91 SER A CA 1
ATOM 651 C C . SER A 1 91 ? 9.066 11.498 -20.963 1.00 88.44 91 SER A C 1
ATOM 653 O O . SER A 1 91 ? 9.609 11.224 -19.893 1.00 88.44 91 SER A O 1
ATOM 655 N N . ALA A 1 92 ? 9.691 12.184 -21.918 1.00 88.12 92 ALA A N 1
ATOM 656 C CA . ALA A 1 92 ? 11.074 12.629 -21.791 1.00 88.12 92 ALA A CA 1
ATOM 657 C C . ALA A 1 92 ? 11.322 13.513 -20.555 1.00 88.12 92 ALA A C 1
ATOM 659 O O . ALA A 1 92 ? 12.458 13.606 -20.097 1.00 88.12 92 ALA A O 1
ATOM 660 N N . SER A 1 93 ? 10.290 14.164 -19.998 1.00 85.31 93 SER A N 1
ATOM 661 C CA . SER A 1 93 ? 10.441 14.980 -18.788 1.00 85.31 93 SER A CA 1
ATOM 662 C C . SER A 1 93 ? 10.690 14.174 -17.516 1.00 85.31 93 SER A C 1
ATOM 664 O O . SER A 1 93 ? 11.298 14.714 -16.597 1.00 85.31 93 SER A O 1
ATOM 666 N N . THR A 1 94 ? 10.239 12.921 -17.453 1.00 81.25 94 THR A N 1
ATOM 667 C CA . THR A 1 94 ? 10.408 12.050 -16.276 1.00 81.25 94 THR A CA 1
ATOM 668 C C . THR A 1 94 ? 11.405 10.924 -16.555 1.00 81.25 94 THR A C 1
ATOM 670 O O . THR A 1 94 ? 12.206 10.576 -15.694 1.00 81.25 94 THR A O 1
ATOM 673 N N . ASN A 1 95 ? 11.462 10.441 -17.797 1.00 89.69 95 ASN A N 1
ATOM 674 C CA . ASN A 1 95 ? 12.257 9.284 -18.193 1.00 89.69 95 ASN A CA 1
ATOM 675 C C . ASN A 1 95 ? 13.614 9.674 -18.802 1.00 89.69 95 ASN A C 1
ATOM 677 O O . ASN A 1 95 ? 13.923 9.367 -19.951 1.00 89.69 95 ASN A O 1
ATOM 681 N N . ALA A 1 96 ? 14.423 10.423 -18.048 1.00 87.94 96 ALA A N 1
ATOM 682 C CA . ALA A 1 96 ? 15.808 10.758 -18.413 1.00 87.94 96 ALA A CA 1
ATOM 683 C C . ALA A 1 96 ? 16.001 11.387 -19.817 1.00 87.94 96 ALA A C 1
ATOM 685 O O . ALA A 1 96 ? 17.041 11.204 -20.449 1.00 87.94 96 ALA A O 1
ATOM 686 N N . GLY A 1 97 ? 15.019 12.144 -20.319 1.00 86.12 97 GLY A N 1
ATOM 687 C CA . GLY A 1 97 ? 15.072 12.752 -21.654 1.00 86.12 97 GLY A CA 1
ATOM 688 C C . GLY A 1 97 ? 14.586 11.854 -22.798 1.00 86.12 97 GLY A C 1
ATOM 689 O O . GLY A 1 97 ? 14.670 12.270 -23.954 1.00 86.12 97 GLY A O 1
ATOM 690 N N . ILE A 1 98 ? 14.062 10.662 -22.504 1.00 85.19 98 ILE A N 1
ATOM 691 C CA . ILE A 1 98 ? 13.602 9.671 -23.482 1.00 85.19 98 ILE A CA 1
ATOM 692 C C . ILE A 1 98 ? 12.079 9.529 -23.366 1.00 85.19 98 ILE A C 1
ATOM 694 O O . ILE A 1 98 ? 11.553 9.265 -22.291 1.00 85.19 98 ILE A O 1
ATOM 698 N N . ASN A 1 99 ? 11.340 9.737 -24.458 1.00 86.88 99 ASN A N 1
ATOM 699 C CA . ASN A 1 99 ? 9.911 9.402 -24.468 1.00 86.88 99 ASN A CA 1
ATOM 700 C C . ASN A 1 99 ? 9.740 7.879 -24.464 1.00 86.88 99 ASN A C 1
ATOM 702 O O . ASN A 1 99 ? 10.556 7.188 -25.072 1.00 86.88 99 ASN A O 1
ATOM 706 N N . GLY A 1 100 ? 8.661 7.391 -23.852 1.00 84.12 100 GLY A N 1
ATOM 707 C CA . GLY A 1 100 ? 8.219 6.010 -24.020 1.00 84.12 100 GLY A CA 1
ATOM 708 C C . GLY A 1 100 ? 7.933 5.674 -25.488 1.00 84.12 100 GLY A C 1
ATOM 709 O O . GLY A 1 100 ? 7.948 6.545 -26.372 1.00 84.12 100 GLY A O 1
ATOM 710 N N . SER A 1 101 ? 7.703 4.395 -25.759 1.00 77.44 101 SER A N 1
ATOM 711 C CA . SER A 1 101 ? 7.490 3.902 -27.115 1.00 77.44 101 SER A CA 1
ATOM 712 C C . SER A 1 101 ? 6.020 4.013 -27.570 1.00 77.44 101 SER A C 1
ATOM 714 O O . SER A 1 101 ? 5.120 4.393 -26.820 1.00 77.44 101 SER A O 1
ATOM 716 N N . THR A 1 102 ? 5.752 3.711 -28.844 1.00 69.19 102 THR A N 1
ATOM 717 C CA . THR A 1 102 ? 4.382 3.416 -29.283 1.00 69.19 102 THR A CA 1
ATOM 718 C C . THR A 1 102 ? 4.046 1.980 -28.875 1.00 69.19 102 THR A C 1
ATOM 720 O O . THR A 1 102 ? 4.728 1.089 -29.381 1.00 69.19 102 THR A O 1
ATOM 723 N N . PRO A 1 103 ? 2.998 1.728 -28.064 1.00 62.53 103 PRO A N 1
ATOM 724 C CA . PRO A 1 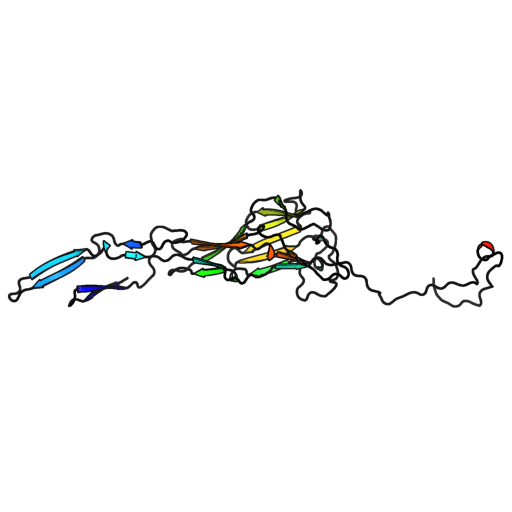103 ? 2.705 0.375 -27.596 1.00 62.53 103 PRO A CA 1
ATOM 725 C C . PRO A 1 103 ? 2.567 -0.625 -28.757 1.00 62.53 103 PRO A C 1
ATOM 727 O O . PRO A 1 103 ? 1.787 -0.371 -29.681 1.00 62.53 103 PRO A O 1
ATOM 730 N N . ASP A 1 104 ? 3.282 -1.757 -28.705 1.00 55.72 104 ASP A N 1
ATOM 731 C CA . ASP A 1 104 ? 3.264 -2.801 -29.755 1.00 55.72 104 ASP A CA 1
ATOM 732 C C . ASP A 1 104 ? 1.871 -3.462 -29.893 1.00 55.72 104 ASP A C 1
ATOM 734 O O . ASP A 1 104 ? 1.450 -3.912 -30.960 1.00 55.72 104 ASP A O 1
ATOM 738 N N . ALA A 1 105 ? 1.072 -3.387 -28.825 1.00 53.94 105 ALA A N 1
ATOM 739 C CA . ALA A 1 105 ? -0.373 -3.565 -28.824 1.00 53.94 105 ALA A CA 1
ATOM 740 C C . ALA A 1 105 ? -0.987 -2.464 -27.958 1.00 53.94 105 ALA A C 1
ATOM 742 O O . ALA A 1 105 ? -0.507 -2.245 -26.856 1.00 53.94 105 ALA A O 1
ATOM 743 N N . VAL A 1 106 ? -2.043 -1.780 -28.421 1.00 46.12 106 VAL A N 1
ATOM 744 C CA . VAL A 1 106 ? -2.750 -0.763 -27.619 1.00 46.12 106 VAL A CA 1
ATOM 745 C C . VAL A 1 106 ? -3.249 -1.416 -26.324 1.00 46.12 106 VAL A C 1
ATOM 747 O O . VAL A 1 106 ? -4.237 -2.158 -26.379 1.00 46.12 106 VAL A O 1
ATOM 750 N N . PRO A 1 107 ? -2.651 -1.149 -25.150 1.00 51.72 107 PRO A N 1
ATOM 751 C CA . PRO A 1 107 ? -3.250 -1.554 -23.900 1.00 51.72 107 PRO A CA 1
ATOM 752 C C . PRO A 1 107 ? -4.472 -0.655 -23.736 1.00 51.72 107 PRO A C 1
ATOM 754 O O . PRO A 1 107 ? -4.376 0.572 -23.752 1.00 51.72 107 PRO A O 1
ATOM 757 N N . THR A 1 108 ? -5.652 -1.244 -23.574 1.00 50.66 108 THR A N 1
ATOM 758 C CA . THR A 1 108 ? -6.885 -0.480 -23.332 1.00 50.66 108 THR A CA 1
ATOM 759 C C . THR A 1 108 ? -6.877 0.281 -21.996 1.00 50.66 108 THR A C 1
ATOM 761 O O . THR A 1 108 ? -7.832 1.003 -21.728 1.00 50.66 108 THR A O 1
ATOM 764 N N . GLN A 1 109 ? -5.829 0.133 -21.171 1.00 56.03 109 GLN A N 1
ATOM 765 C CA . GLN A 1 109 ? -5.687 0.741 -19.838 1.00 56.03 109 GLN A CA 1
ATOM 766 C C . GLN A 1 109 ? -4.274 1.285 -19.537 1.00 56.03 109 GLN A C 1
ATOM 768 O O . GLN A 1 109 ? -3.885 1.382 -18.379 1.00 56.03 109 GLN A O 1
ATOM 773 N N . GLY A 1 110 ? -3.467 1.596 -20.553 1.00 60.53 110 GLY A N 1
ATOM 774 C CA . GLY A 1 110 ? -2.071 1.955 -20.317 1.00 60.53 110 GLY A CA 1
ATOM 775 C C . GLY A 1 110 ? -1.876 3.388 -19.802 1.00 60.53 110 GLY A C 1
ATOM 776 O O . GLY A 1 110 ? -2.303 4.352 -20.442 1.00 60.53 110 GLY A O 1
ATOM 777 N N . HIS A 1 111 ? -1.210 3.518 -18.654 1.00 77.00 111 HIS A N 1
ATOM 778 C CA . HIS A 1 111 ? -0.802 4.779 -18.036 1.00 77.00 111 HIS A CA 1
ATOM 779 C C . HIS A 1 111 ? 0.535 4.586 -17.291 1.00 77.00 111 HIS A C 1
ATOM 781 O O . HIS A 1 111 ? 0.849 3.490 -16.833 1.00 77.00 111 HIS A O 1
ATOM 787 N N . ALA A 1 112 ? 1.307 5.664 -17.119 1.00 88.31 112 ALA A N 1
ATOM 788 C CA . ALA A 1 112 ? 2.467 5.693 -16.214 1.00 88.31 112 ALA A CA 1
ATOM 789 C C . ALA A 1 112 ? 2.057 5.827 -14.730 1.00 88.31 112 ALA A C 1
ATOM 791 O O . ALA A 1 112 ? 2.901 5.932 -13.846 1.00 88.31 112 ALA A O 1
ATOM 792 N N . LEU A 1 113 ? 0.753 5.865 -14.455 1.00 92.75 113 LEU A N 1
ATOM 793 C CA . LEU A 1 113 ? 0.171 5.983 -13.129 1.00 92.75 113 LEU A CA 1
ATOM 794 C C . LEU A 1 113 ? -1.011 5.030 -13.032 1.00 92.75 113 LEU A C 1
ATOM 796 O O . LEU A 1 113 ? -1.887 5.063 -13.894 1.00 92.75 113 LEU A O 1
ATOM 800 N N . ASP A 1 114 ? -1.060 4.258 -11.956 1.00 95.56 114 ASP A N 1
ATOM 801 C CA . ASP A 1 114 ? -2.192 3.404 -11.621 1.00 95.56 114 ASP A CA 1
ATOM 802 C C . ASP A 1 114 ? -2.631 3.642 -10.178 1.00 95.56 114 ASP A C 1
ATOM 804 O O . ASP A 1 114 ? -1.818 3.960 -9.303 1.00 95.56 114 ASP A O 1
ATOM 808 N N . LYS A 1 115 ? -3.932 3.538 -9.926 1.00 96.19 115 LYS A N 1
ATOM 809 C CA . LYS A 1 115 ? -4.522 3.797 -8.619 1.00 96.19 115 LYS A CA 1
ATOM 810 C C . LYS A 1 115 ? -5.618 2.789 -8.336 1.00 96.19 115 LYS A C 1
ATOM 812 O O . LYS A 1 115 ? -6.674 2.824 -8.956 1.00 96.19 115 LYS A O 1
ATOM 817 N N . GLU A 1 116 ? -5.418 2.022 -7.275 1.00 97.19 116 GLU A N 1
ATOM 818 C CA . GLU A 1 116 ? -6.341 0.977 -6.853 1.00 97.19 116 GLU A CA 1
ATOM 819 C C . GLU A 1 116 ? -6.715 1.123 -5.381 1.00 97.19 116 GLU A C 1
ATOM 821 O O . GLU A 1 116 ? -5.929 1.595 -4.554 1.00 97.19 116 GLU A O 1
ATOM 826 N N . ASN A 1 117 ? -7.935 0.714 -5.034 1.00 97.12 117 ASN A N 1
ATOM 827 C CA . ASN A 1 117 ? -8.397 0.732 -3.650 1.00 97.12 117 ASN A CA 1
ATOM 828 C C . ASN A 1 117 ? -8.088 -0.600 -2.957 1.00 97.12 117 ASN A C 1
ATOM 830 O O . ASN A 1 117 ? -8.609 -1.636 -3.355 1.00 97.12 117 ASN A O 1
ATOM 834 N N . PHE A 1 118 ? -7.297 -0.583 -1.887 1.00 97.44 118 PHE A N 1
ATOM 835 C CA . PHE A 1 118 ? -6.931 -1.793 -1.143 1.00 97.44 118 PHE A CA 1
ATOM 836 C C . PHE A 1 118 ? -7.735 -1.993 0.146 1.00 97.44 118 PHE A C 1
ATOM 838 O O . PHE A 1 118 ? -7.515 -2.980 0.847 1.00 97.44 118 PHE A O 1
ATOM 845 N N . ALA A 1 119 ? -8.706 -1.127 0.460 1.00 96.38 119 ALA A N 1
ATOM 846 C CA . ALA A 1 119 ? -9.555 -1.308 1.640 1.00 96.38 119 ALA A CA 1
ATOM 847 C C . ALA A 1 119 ? -10.329 -2.636 1.584 1.00 96.38 119 ALA A C 1
ATOM 849 O O . ALA A 1 119 ? -10.470 -3.317 2.596 1.00 96.38 119 ALA A O 1
ATOM 850 N N . GLY A 1 120 ? -10.749 -3.057 0.384 1.00 95.62 120 GLY A N 1
ATOM 851 C CA . GLY A 1 120 ? -11.429 -4.338 0.159 1.00 95.62 120 GLY A CA 1
ATOM 852 C C . GLY A 1 120 ? -10.582 -5.587 0.442 1.00 95.62 120 GLY A C 1
ATOM 853 O O . GLY A 1 120 ? -11.139 -6.683 0.542 1.00 95.62 120 GLY A O 1
ATOM 854 N N . ALA A 1 121 ? -9.263 -5.445 0.615 1.00 97.00 121 ALA A N 1
ATOM 855 C CA . ALA A 1 121 ? -8.384 -6.544 1.014 1.00 97.00 121 ALA A CA 1
ATOM 856 C C . ALA A 1 121 ? -8.517 -6.913 2.500 1.00 97.00 121 ALA A C 1
ATOM 858 O O . ALA A 1 121 ? -8.005 -7.952 2.927 1.00 97.00 121 ALA A O 1
ATOM 859 N N . PHE A 1 122 ? -9.223 -6.094 3.284 1.00 97.38 122 PHE A N 1
ATOM 860 C CA . PHE A 1 122 ? -9.409 -6.278 4.714 1.00 97.38 122 PHE A CA 1
ATOM 861 C C . PHE A 1 122 ? -10.888 -6.472 5.060 1.00 97.38 122 PHE A C 1
ATOM 863 O O . PHE A 1 122 ? -11.762 -5.742 4.598 1.00 97.38 122 PHE A O 1
ATOM 870 N N . THR A 1 123 ? -11.164 -7.444 5.924 1.00 96.44 123 THR A N 1
ATOM 871 C CA . THR A 1 123 ? -12.460 -7.608 6.585 1.00 96.44 123 THR A CA 1
ATOM 872 C C . THR A 1 123 ? -12.350 -6.998 7.974 1.00 96.44 123 THR A C 1
ATOM 874 O O . THR A 1 123 ? -11.587 -7.504 8.798 1.00 96.44 123 THR A O 1
ATOM 877 N N . VAL A 1 124 ? -13.097 -5.921 8.221 1.00 94.94 124 VAL A N 1
ATOM 878 C CA . VAL A 1 124 ? -13.067 -5.151 9.473 1.00 94.94 124 VAL A CA 1
ATOM 879 C C . VAL A 1 124 ? -14.368 -5.350 10.248 1.00 94.94 124 VAL A C 1
ATOM 881 O O . VAL A 1 124 ? -15.456 -5.217 9.689 1.00 94.94 124 VAL A O 1
ATOM 884 N N . VAL A 1 125 ? -14.247 -5.623 11.545 1.00 93.38 125 VAL A N 1
ATOM 885 C CA . VAL A 1 125 ? -15.327 -5.566 12.536 1.00 93.38 125 VAL A CA 1
ATOM 886 C C . VAL A 1 125 ? -15.014 -4.410 13.476 1.00 93.38 125 VAL A C 1
ATOM 888 O O . VAL A 1 125 ? -13.896 -4.300 13.965 1.00 93.38 125 VAL A O 1
ATOM 891 N N . THR A 1 126 ? -15.980 -3.522 13.688 1.00 88.94 126 THR A N 1
ATOM 892 C CA . THR A 1 126 ? -15.749 -2.194 14.273 1.00 88.94 126 THR A CA 1
ATOM 893 C C . THR A 1 126 ? -16.061 -2.075 15.767 1.00 88.94 126 THR A C 1
ATOM 895 O O . THR A 1 126 ? -16.107 -0.948 16.242 1.00 88.94 126 THR A O 1
ATOM 898 N N . GLY A 1 127 ? -16.382 -3.175 16.455 1.00 82.81 127 GLY A N 1
ATOM 899 C CA . GLY A 1 127 ? -16.984 -3.130 17.797 1.00 82.81 127 GLY A CA 1
ATOM 900 C C . GLY A 1 127 ? -18.410 -2.552 17.798 1.00 82.81 127 GLY A C 1
ATOM 901 O O . GLY A 1 127 ? -18.922 -2.105 16.753 1.00 82.81 127 GLY A O 1
ATOM 902 N N . ALA A 1 128 ? -19.082 -2.574 18.952 1.00 84.19 128 ALA A N 1
ATOM 903 C CA . ALA A 1 128 ? -20.471 -2.123 19.094 1.00 84.19 128 ALA A CA 1
ATOM 904 C C . ALA A 1 128 ? -20.656 -0.596 19.052 1.00 84.19 128 ALA A C 1
ATOM 90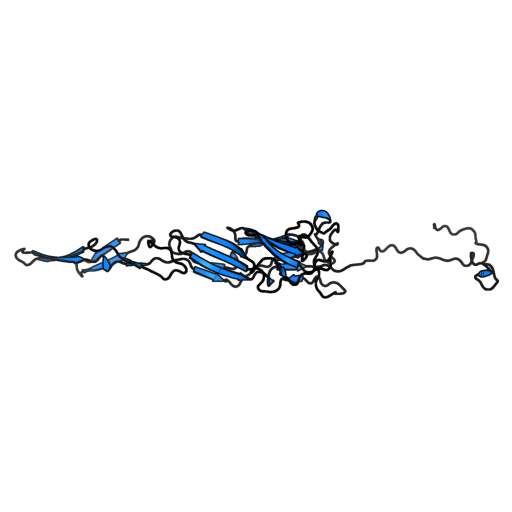6 O O . ALA A 1 128 ? -21.771 -0.121 18.791 1.00 84.19 128 ALA A O 1
ATOM 907 N N . ASP A 1 129 ? -19.607 0.190 19.295 1.00 83.06 129 ASP A N 1
ATOM 908 C CA . ASP A 1 129 ? -19.679 1.651 19.291 1.00 83.06 129 ASP A CA 1
ATOM 909 C C . ASP A 1 129 ? -19.195 2.297 17.972 1.00 83.06 129 ASP A C 1
ATOM 911 O O . ASP A 1 129 ? -19.542 3.453 17.685 1.00 83.06 129 ASP A O 1
ATOM 915 N N . GLY A 1 130 ? -18.552 1.511 17.103 1.00 87.75 130 GLY A N 1
ATOM 916 C CA . GLY A 1 130 ? -18.137 1.849 15.744 1.00 87.75 130 GLY A CA 1
ATOM 917 C C . GLY A 1 130 ? -16.720 2.422 15.654 1.00 87.75 130 GLY A C 1
ATOM 918 O O . GLY A 1 130 ? -16.269 3.138 16.533 1.00 87.75 130 GLY A O 1
ATOM 919 N N . ALA A 1 131 ? -16.057 2.214 14.514 1.00 93.69 131 ALA A N 1
ATOM 920 C CA . ALA A 1 131 ? -14.622 2.454 14.376 1.00 93.69 131 ALA A CA 1
ATOM 921 C C . ALA A 1 131 ? -14.219 3.233 13.121 1.00 93.69 131 ALA A C 1
ATOM 923 O O . ALA A 1 131 ? -15.002 3.444 12.191 1.00 93.69 131 ALA A O 1
ATOM 924 N N . THR A 1 132 ? -12.954 3.642 13.103 1.00 96.19 132 THR A N 1
ATOM 925 C CA . THR A 1 132 ? -12.252 4.178 11.935 1.00 96.19 132 THR A CA 1
ATOM 926 C C . THR A 1 132 ? -11.135 3.231 11.518 1.00 96.19 132 THR A C 1
ATOM 928 O O . THR A 1 132 ? -10.589 2.509 12.346 1.00 96.19 132 THR A O 1
ATOM 931 N N . THR A 1 133 ? -10.791 3.220 10.231 1.00 97.56 133 THR A N 1
ATOM 932 C CA . THR A 1 133 ? -9.666 2.434 9.711 1.00 97.56 133 THR A CA 1
ATOM 933 C C . THR A 1 133 ? -8.647 3.365 9.077 1.00 97.56 133 THR A C 1
ATOM 935 O O . THR A 1 133 ? -9.008 4.219 8.267 1.00 97.56 133 THR A O 1
ATOM 938 N N . ALA A 1 134 ? -7.383 3.192 9.447 1.00 98.12 134 ALA A N 1
ATOM 939 C CA . ALA A 1 134 ? -6.251 3.920 8.903 1.00 98.12 134 ALA A CA 1
ATOM 940 C C . ALA A 1 134 ? -5.313 2.984 8.136 1.00 98.12 134 ALA A C 1
ATOM 942 O O . ALA A 1 134 ? -5.148 1.821 8.503 1.00 98.12 134 ALA A O 1
ATOM 943 N N . TYR A 1 135 ? -4.672 3.513 7.095 1.00 98.44 135 TYR A N 1
ATOM 944 C CA . TYR A 1 135 ? -3.763 2.770 6.222 1.00 98.44 135 TYR A CA 1
ATOM 945 C C . TYR A 1 135 ? -2.369 3.395 6.203 1.00 98.44 135 TYR A C 1
ATOM 947 O O . TYR A 1 135 ? -2.231 4.619 6.139 1.00 98.44 135 TYR A O 1
ATOM 955 N N . ALA A 1 136 ? -1.335 2.556 6.209 1.00 98.50 136 ALA A N 1
ATOM 956 C CA . ALA A 1 136 ? 0.058 2.981 6.111 1.00 98.50 136 ALA A CA 1
ATOM 957 C C . ALA A 1 136 ? 0.881 2.004 5.266 1.00 98.50 136 ALA A C 1
ATOM 959 O O . ALA A 1 136 ? 0.723 0.788 5.381 1.00 98.50 136 ALA A O 1
ATOM 960 N N . LEU A 1 137 ? 1.783 2.545 4.448 1.00 98.31 137 LEU A N 1
ATOM 961 C CA . LEU A 1 137 ? 2.789 1.766 3.730 1.00 98.31 137 LEU A CA 1
ATOM 962 C C . LEU A 1 137 ? 4.066 1.668 4.564 1.00 98.31 137 LEU A C 1
ATOM 964 O O . LEU A 1 137 ? 4.436 2.617 5.258 1.00 98.31 137 LEU A O 1
ATOM 968 N N . SER A 1 138 ? 4.756 0.536 4.483 1.00 98.50 138 SER A N 1
ATOM 969 C CA . SER A 1 138 ? 6.073 0.362 5.086 1.00 98.50 138 SER A CA 1
ATOM 970 C C . SER A 1 138 ? 6.997 -0.537 4.267 1.00 98.50 138 SER A C 1
ATOM 972 O O . SER A 1 138 ? 6.559 -1.510 3.654 1.00 98.50 138 SER A O 1
ATOM 974 N N . ILE A 1 139 ? 8.290 -0.219 4.295 1.00 98.50 139 ILE A N 1
ATOM 975 C CA . ILE A 1 139 ? 9.397 -1.100 3.907 1.00 98.50 139 ILE A CA 1
ATOM 976 C C . ILE A 1 139 ? 10.203 -1.482 5.150 1.00 98.50 139 ILE A C 1
ATOM 978 O O . ILE A 1 139 ? 10.105 -0.829 6.191 1.00 98.50 139 ILE A O 1
ATOM 982 N N . ALA A 1 140 ? 11.014 -2.539 5.067 1.00 97.56 140 ALA A N 1
ATOM 983 C CA . ALA A 1 140 ? 11.781 -2.983 6.232 1.00 97.56 140 ALA A CA 1
ATOM 984 C C . ALA A 1 140 ? 12.875 -1.981 6.647 1.00 97.56 140 ALA A C 1
ATOM 986 O O . ALA A 1 140 ? 13.083 -1.795 7.841 1.00 97.56 140 ALA A O 1
ATOM 987 N N . ASN A 1 141 ? 13.559 -1.351 5.685 1.00 97.69 141 ASN A N 1
ATOM 988 C CA . ASN A 1 141 ? 14.570 -0.302 5.859 1.00 97.69 141 ASN A CA 1
ATOM 989 C C . ASN A 1 141 ? 14.749 0.461 4.534 1.00 97.69 141 ASN A C 1
ATOM 991 O O . ASN A 1 141 ? 14.455 -0.078 3.469 1.00 97.69 141 ASN A O 1
ATOM 995 N N . ASN A 1 142 ? 15.307 1.668 4.594 1.00 98.38 142 ASN A N 1
ATOM 996 C CA . ASN A 1 142 ? 15.742 2.397 3.402 1.00 98.38 142 ASN A CA 1
ATOM 997 C C . A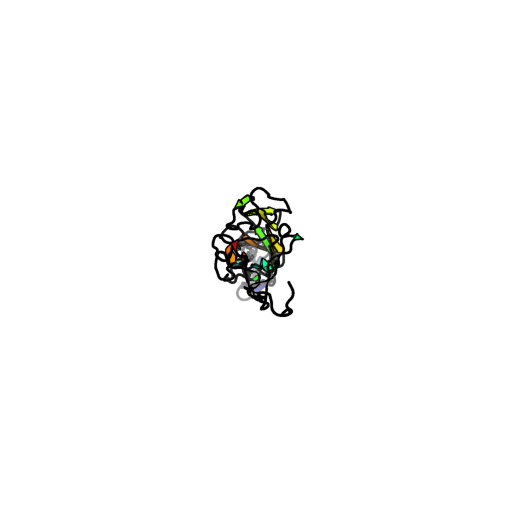SN A 1 142 ? 16.986 1.749 2.766 1.00 98.38 142 ASN A C 1
ATOM 999 O O . ASN A 1 142 ? 17.829 1.182 3.466 1.00 98.38 142 ASN A O 1
ATOM 1003 N N . GLY A 1 143 ? 17.101 1.851 1.441 1.00 97.81 143 GLY A N 1
ATOM 1004 C CA . GLY A 1 143 ? 18.182 1.270 0.641 1.00 97.81 143 GLY A CA 1
ATOM 1005 C C . GLY A 1 143 ? 18.003 -0.218 0.315 1.00 97.81 143 GLY A C 1
ATOM 1006 O O . GLY A 1 143 ? 18.960 -0.873 -0.098 1.00 97.81 143 GLY A O 1
ATOM 1007 N N . ILE A 1 144 ? 16.812 -0.794 0.514 1.00 97.88 144 ILE A N 1
ATOM 1008 C CA . ILE A 1 144 ? 16.569 -2.210 0.196 1.00 97.88 144 ILE A CA 1
ATOM 1009 C C . ILE A 1 144 ? 16.480 -2.399 -1.317 1.00 97.88 144 ILE A C 1
ATOM 1011 O O . ILE A 1 144 ? 15.665 -1.763 -1.977 1.00 97.88 144 ILE A O 1
ATOM 1015 N N . ALA A 1 145 ? 17.288 -3.311 -1.856 1.00 97.88 145 ALA A N 1
ATOM 1016 C CA . ALA A 1 145 ? 17.285 -3.643 -3.275 1.00 97.88 145 ALA A CA 1
ATOM 1017 C C . ALA A 1 145 ? 15.987 -4.335 -3.716 1.00 97.88 145 ALA A C 1
ATOM 1019 O O . ALA A 1 145 ? 15.465 -5.219 -3.034 1.00 97.88 145 ALA A O 1
ATOM 1020 N N . THR A 1 146 ? 15.515 -3.953 -4.897 1.00 97.44 146 THR A N 1
ATOM 1021 C CA . THR A 1 146 ? 14.446 -4.630 -5.637 1.00 97.44 146 THR A CA 1
ATOM 1022 C C . THR A 1 146 ? 15.039 -5.568 -6.696 1.00 97.44 146 THR A C 1
ATOM 1024 O O . THR A 1 146 ? 16.256 -5.690 -6.836 1.00 97.44 146 THR A O 1
ATOM 1027 N N . ASN A 1 147 ? 14.173 -6.221 -7.470 1.00 95.44 147 ASN A N 1
ATOM 1028 C CA . ASN A 1 147 ? 14.530 -6.955 -8.687 1.00 95.44 147 ASN A CA 1
ATOM 1029 C C . ASN A 1 147 ? 14.424 -6.109 -9.970 1.00 95.44 147 ASN A C 1
ATOM 1031 O O . ASN A 1 147 ? 14.578 -6.664 -11.054 1.00 95.44 147 ASN A O 1
ATOM 1035 N N . LEU A 1 148 ? 14.150 -4.806 -9.862 1.00 95.88 148 LEU A N 1
ATOM 1036 C CA . LEU A 1 148 ? 14.054 -3.914 -11.015 1.00 95.88 148 LEU A CA 1
ATOM 1037 C C . LEU A 1 148 ? 15.434 -3.393 -11.423 1.00 95.88 148 LEU A C 1
ATOM 1039 O O . LEU A 1 148 ? 16.301 -3.150 -10.573 1.00 95.88 148 LEU A O 1
ATOM 1043 N N . ILE A 1 149 ? 15.598 -3.160 -12.722 1.00 95.00 149 ILE A N 1
ATOM 1044 C CA . ILE A 1 149 ? 16.767 -2.516 -13.320 1.00 95.00 149 ILE A CA 1
A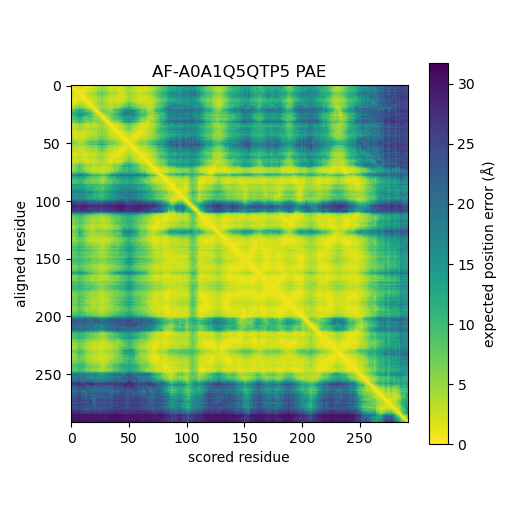TOM 1045 C C . ILE A 1 149 ? 16.273 -1.294 -14.095 1.00 95.00 149 ILE A C 1
ATOM 1047 O O . ILE A 1 149 ? 15.359 -1.412 -14.904 1.00 95.00 149 ILE A O 1
ATOM 1051 N N . ASP A 1 150 ? 16.860 -0.126 -13.837 1.00 96.00 150 ASP A N 1
ATOM 1052 C CA . ASP A 1 150 ? 16.564 1.107 -14.574 1.00 96.00 150 ASP A CA 1
ATOM 1053 C C . ASP A 1 150 ? 17.152 1.034 -15.987 1.00 96.00 150 ASP A C 1
ATOM 1055 O O . ASP A 1 150 ? 18.370 0.917 -16.146 1.00 96.00 150 ASP A O 1
ATOM 1059 N N . SER A 1 151 ? 16.310 1.153 -17.015 1.00 92.38 151 SER A N 1
ATOM 1060 C CA . SER A 1 151 ? 16.712 0.919 -18.413 1.00 92.38 151 SER A CA 1
ATOM 1061 C C . SER A 1 151 ? 17.742 1.919 -18.927 1.00 92.38 151 SER A C 1
ATOM 1063 O O . SER A 1 151 ? 18.603 1.571 -19.734 1.00 92.38 151 SER A O 1
ATOM 1065 N N . ALA A 1 152 ? 17.709 3.162 -18.443 1.00 93.31 152 ALA A N 1
ATOM 1066 C CA . ALA A 1 152 ? 18.623 4.200 -18.910 1.00 93.31 152 ALA A CA 1
ATOM 1067 C C . ALA A 1 152 ? 20.045 4.060 -18.338 1.00 93.31 152 ALA A C 1
ATOM 1069 O O . ALA A 1 152 ? 21.018 4.376 -19.026 1.00 93.31 152 ALA A O 1
ATOM 1070 N N . SER A 1 153 ? 20.188 3.618 -17.086 1.00 95.25 153 SER A N 1
ATOM 1071 C CA . SER A 1 153 ? 21.493 3.465 -16.426 1.00 95.25 153 SER A CA 1
ATOM 1072 C C . SER A 1 153 ? 22.026 2.031 -16.415 1.00 95.25 153 SER A C 1
ATOM 1074 O O . SER A 1 153 ? 23.236 1.839 -16.281 1.00 95.25 153 SER A O 1
ATOM 1076 N N . GLY A 1 154 ? 21.149 1.031 -16.538 1.00 94.31 154 GLY A N 1
ATOM 1077 C CA . GLY A 1 154 ? 21.474 -0.386 -16.366 1.00 94.31 154 GLY A CA 1
ATOM 1078 C C . GLY A 1 154 ? 21.797 -0.775 -14.919 1.00 94.31 154 GLY A C 1
ATOM 1079 O O . GLY A 1 154 ? 22.392 -1.828 -14.682 1.00 94.31 154 GLY A O 1
ATOM 1080 N N . LEU A 1 155 ? 21.468 0.079 -13.946 1.00 96.94 155 LEU A N 1
ATOM 1081 C CA . LEU A 1 155 ? 21.702 -0.152 -12.521 1.00 96.94 155 LEU A CA 1
ATOM 1082 C C . LEU A 1 155 ? 20.414 -0.606 -11.822 1.00 96.94 155 LEU A C 1
ATOM 1084 O O . LEU A 1 155 ? 19.306 -0.312 -12.265 1.00 96.94 155 LEU A O 1
ATOM 1088 N N . GLY A 1 156 ? 20.560 -1.321 -10.705 1.00 97.38 156 GLY A N 1
ATOM 1089 C CA . GLY A 1 156 ? 19.417 -1.790 -9.917 1.00 97.38 156 GLY A CA 1
ATOM 1090 C C . GLY A 1 156 ? 18.659 -0.655 -9.225 1.00 97.38 156 GLY A C 1
ATOM 1091 O O . GLY A 1 156 ? 19.202 0.435 -9.022 1.00 97.38 156 GLY A O 1
ATOM 1092 N N . VAL A 1 157 ? 17.431 -0.936 -8.792 1.00 98.38 157 VAL A N 1
ATOM 1093 C CA . VAL A 1 157 ? 16.575 0.014 -8.060 1.00 98.38 157 VAL A CA 1
ATOM 1094 C C . VAL A 1 157 ? 16.469 -0.378 -6.583 1.00 98.38 157 VAL A C 1
ATOM 1096 O O . VAL A 1 157 ? 16.241 -1.548 -6.266 1.00 98.38 157 VAL A O 1
ATOM 1099 N N . VAL A 1 158 ? 16.601 0.592 -5.677 1.00 98.62 158 VAL A N 1
ATOM 1100 C CA . VAL A 1 158 ? 16.436 0.439 -4.220 1.00 98.62 158 VAL A CA 1
ATOM 1101 C C . VAL A 1 158 ? 15.230 1.225 -3.711 1.00 98.62 158 VAL A C 1
ATOM 1103 O O . VAL A 1 158 ? 14.881 2.264 -4.266 1.00 98.62 158 VAL A O 1
ATOM 1106 N N . LEU A 1 159 ? 14.604 0.743 -2.639 1.00 98.75 159 LEU A N 1
ATOM 1107 C CA . LEU A 1 159 ? 13.485 1.408 -1.976 1.00 98.75 159 LEU A CA 1
ATOM 1108 C C . LEU A 1 159 ? 13.973 2.336 -0.866 1.00 98.75 159 LEU A C 1
ATOM 1110 O O . LEU A 1 159 ? 14.759 1.931 -0.010 1.00 98.75 159 LEU A O 1
ATOM 1114 N N . ASP A 1 160 ? 13.439 3.547 -0.832 1.00 98.56 160 ASP A N 1
ATOM 1115 C CA . ASP A 1 160 ? 13.560 4.492 0.274 1.00 98.56 160 ASP A CA 1
ATOM 1116 C C . ASP A 1 160 ? 12.157 4.955 0.681 1.00 98.56 160 ASP A C 1
ATOM 1118 O O . ASP A 1 160 ? 11.277 5.110 -0.166 1.00 98.56 160 ASP A O 1
ATOM 1122 N N . GLN A 1 161 ? 11.914 5.140 1.974 1.00 98.38 161 GLN A N 1
ATOM 1123 C CA . GLN A 1 161 ? 10.626 5.587 2.481 1.00 98.38 161 GLN A CA 1
ATOM 1124 C C . GLN A 1 161 ? 10.754 6.896 3.254 1.00 98.38 161 GLN A C 1
ATOM 1126 O O . GLN A 1 161 ? 11.550 7.028 4.185 1.00 98.38 161 GLN A O 1
ATOM 1131 N N . THR A 1 162 ? 9.866 7.836 2.926 1.00 96.81 162 THR A N 1
ATOM 1132 C CA . THR A 1 162 ? 9.649 9.074 3.678 1.00 96.81 162 THR A CA 1
ATOM 1133 C C . THR A 1 162 ? 8.159 9.227 3.980 1.00 96.81 162 THR A C 1
ATOM 1135 O O . THR A 1 162 ? 7.339 9.456 3.091 1.00 96.81 162 THR A O 1
ATOM 1138 N N . GLY A 1 163 ? 7.784 9.101 5.256 1.00 93.12 163 GLY A N 1
ATOM 1139 C CA . GLY A 1 163 ? 6.375 9.101 5.661 1.00 93.12 163 GLY A CA 1
ATOM 1140 C C . GLY A 1 163 ? 5.617 7.916 5.053 1.00 93.12 163 GLY A C 1
ATOM 1141 O O . GLY A 1 163 ? 6.047 6.778 5.204 1.00 93.12 163 GLY A O 1
ATOM 1142 N N . ASN A 1 164 ? 4.512 8.187 4.353 1.00 91.31 164 ASN A N 1
ATOM 1143 C CA . ASN A 1 164 ? 3.690 7.172 3.672 1.00 91.31 164 ASN A CA 1
ATOM 1144 C C . ASN A 1 164 ? 3.986 7.051 2.169 1.00 91.31 164 ASN A C 1
ATOM 1146 O O . ASN A 1 164 ? 3.189 6.470 1.429 1.00 91.31 164 ASN A O 1
ATOM 1150 N N . THR A 1 165 ? 5.107 7.618 1.725 1.00 97.56 165 THR A N 1
ATOM 1151 C CA . THR A 1 165 ? 5.591 7.506 0.353 1.00 97.56 165 THR A CA 1
ATOM 1152 C C . THR A 1 165 ? 6.794 6.582 0.331 1.00 97.56 165 THR A C 1
ATOM 1154 O O . THR A 1 165 ? 7.775 6.824 1.037 1.00 97.56 165 THR A O 1
ATOM 1157 N N . ILE A 1 166 ? 6.717 5.540 -0.489 1.00 98.75 166 ILE A N 1
ATOM 1158 C CA . ILE A 1 166 ? 7.848 4.684 -0.835 1.00 98.75 166 ILE A CA 1
ATOM 1159 C C . ILE A 1 166 ? 8.307 5.096 -2.228 1.00 98.75 166 ILE A C 1
ATOM 1161 O O . ILE A 1 166 ? 7.500 5.157 -3.152 1.00 98.75 166 ILE A O 1
ATOM 1165 N N . SER A 1 167 ? 9.594 5.362 -2.374 1.00 98.69 167 SER A N 1
ATOM 1166 C CA . SER A 1 167 ? 10.231 5.754 -3.624 1.00 98.69 167 SER A CA 1
ATOM 1167 C C . SER A 1 167 ? 11.227 4.681 -4.046 1.00 98.69 167 SER A C 1
ATOM 1169 O O . SER A 1 167 ? 12.035 4.230 -3.236 1.00 98.69 167 SER A O 1
ATOM 1171 N N . GLY A 1 168 ? 11.194 4.290 -5.316 1.00 98.62 168 GLY A N 1
ATOM 1172 C CA . GLY A 1 168 ? 12.257 3.517 -5.945 1.00 98.62 168 GLY A CA 1
ATOM 1173 C C . GLY A 1 168 ? 13.282 4.458 -6.567 1.00 98.62 168 GLY A C 1
ATOM 1174 O O . GLY A 1 168 ? 12.921 5.244 -7.438 1.00 98.62 168 GLY A O 1
ATOM 1175 N N . TYR A 1 169 ? 14.544 4.377 -6.156 1.00 98.69 169 TYR A N 1
ATOM 1176 C CA . TYR A 1 169 ? 15.652 5.139 -6.741 1.00 98.69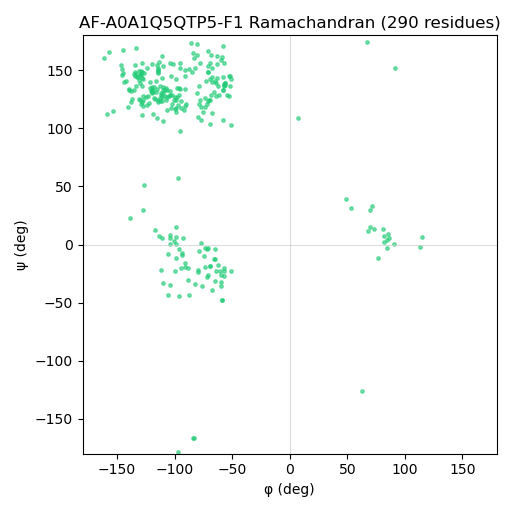 169 TYR A CA 1
ATOM 1177 C C . TYR A 1 169 ? 16.651 4.214 -7.418 1.00 98.69 169 TYR A C 1
ATOM 1179 O O . TYR A 1 169 ? 16.866 3.087 -6.971 1.00 98.69 169 TYR A O 1
ATOM 1187 N N . VAL A 1 170 ? 17.326 4.706 -8.453 1.00 98.31 170 VAL A N 1
ATOM 1188 C CA . VAL A 1 170 ? 18.524 4.032 -8.963 1.00 98.31 170 VAL A CA 1
ATOM 1189 C C . VAL A 1 170 ? 19.559 3.918 -7.835 1.00 98.31 170 VAL A C 1
ATOM 1191 O O . VAL A 1 170 ? 19.810 4.877 -7.104 1.00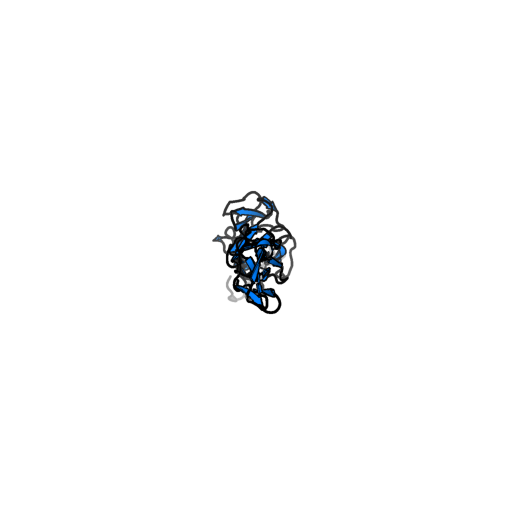 98.31 170 VAL A O 1
ATOM 1194 N N . THR A 1 171 ? 20.143 2.730 -7.673 1.00 98.19 171 THR A N 1
ATOM 1195 C CA . THR A 1 171 ? 21.072 2.403 -6.577 1.00 98.19 171 THR A CA 1
ATOM 1196 C C . THR A 1 171 ? 22.217 3.416 -6.495 1.00 98.19 171 THR A C 1
ATOM 1198 O O . THR A 1 171 ? 22.914 3.641 -7.485 1.00 98.19 171 THR A O 1
ATOM 1201 N N . GLY A 1 172 ? 22.448 3.987 -5.306 1.00 97.88 172 GLY A N 1
ATOM 1202 C CA . GLY A 1 172 ? 23.485 4.999 -5.065 1.00 97.88 172 GLY A CA 1
ATOM 1203 C C . GLY A 1 172 ? 23.072 6.442 -5.382 1.00 97.88 172 GLY A C 1
ATOM 1204 O O . GLY A 1 172 ? 23.910 7.341 -5.286 1.00 97.88 172 GLY A O 1
ATOM 1205 N N . HIS A 1 173 ? 21.810 6.662 -5.759 1.00 97.81 173 HIS A N 1
ATOM 1206 C CA . HIS A 1 173 ? 21.220 7.968 -6.062 1.00 97.81 173 HIS A CA 1
ATOM 1207 C C . HIS A 1 173 ? 19.922 8.224 -5.270 1.00 97.81 173 HIS A C 1
ATOM 1209 O O . HIS A 1 173 ? 19.015 8.920 -5.730 1.00 97.81 173 HIS A O 1
ATOM 1215 N N . GLU A 1 174 ? 19.810 7.647 -4.074 1.00 97.44 174 GLU A N 1
ATOM 1216 C CA . GLU A 1 174 ? 18.654 7.801 -3.197 1.00 97.44 174 GLU A CA 1
ATOM 1217 C C . GLU A 1 174 ? 18.392 9.282 -2.880 1.00 97.44 174 GLU A C 1
ATOM 1219 O O . GLU A 1 174 ? 19.314 10.043 -2.581 1.00 97.44 174 GLU A O 1
ATOM 1224 N N . ASN A 1 175 ? 17.118 9.684 -2.889 1.00 95.12 175 ASN A N 1
ATOM 1225 C CA . ASN A 1 175 ? 16.660 11.062 -2.656 1.00 95.12 175 ASN A CA 1
ATOM 1226 C C . ASN A 1 175 ? 17.028 12.085 -3.751 1.00 95.12 175 ASN A C 1
ATOM 1228 O O . ASN A 1 175 ? 16.822 13.285 -3.551 1.00 95.12 175 ASN A O 1
ATOM 1232 N N . ASP A 1 176 ? 17.511 11.647 -4.917 1.00 96.25 176 ASP A N 1
ATOM 1233 C CA . ASP A 1 176 ? 17.688 12.509 -6.089 1.00 96.25 176 ASP A CA 1
ATOM 1234 C C . ASP A 1 176 ? 16.526 12.327 -7.076 1.00 96.25 176 ASP A C 1
ATOM 1236 O O . ASP A 1 176 ? 16.329 11.259 -7.655 1.00 96.25 176 ASP A O 1
ATOM 1240 N N . ALA A 1 177 ? 15.752 13.393 -7.297 1.00 93.44 177 ALA A N 1
ATOM 1241 C CA . ALA A 1 177 ? 14.598 13.380 -8.194 1.00 93.44 177 ALA A CA 1
ATOM 1242 C C . ALA A 1 177 ? 14.958 13.019 -9.646 1.00 93.44 177 ALA A C 1
ATOM 1244 O O . ALA A 1 177 ? 14.118 12.473 -10.355 1.00 93.44 177 ALA A O 1
ATOM 1245 N N . ALA A 1 178 ? 16.194 13.273 -10.094 1.00 93.88 178 ALA A N 1
ATOM 1246 C CA . ALA A 1 178 ? 16.634 12.875 -11.433 1.00 93.88 178 ALA A CA 1
ATOM 1247 C C . ALA A 1 178 ? 16.767 11.347 -11.594 1.00 93.88 178 ALA A C 1
ATOM 1249 O O . ALA A 1 178 ? 16.786 10.846 -12.720 1.00 93.88 178 ALA A O 1
ATOM 1250 N N . TRP A 1 179 ? 16.847 10.617 -10.480 1.00 97.19 179 TRP A N 1
ATOM 1251 C CA . TRP A 1 179 ? 17.055 9.169 -10.409 1.00 97.19 179 TRP A CA 1
ATOM 1252 C C . TRP A 1 179 ? 15.879 8.431 -9.759 1.00 97.19 179 TRP A C 1
ATOM 1254 O O . TRP A 1 179 ? 16.001 7.254 -9.416 1.00 97.19 179 TRP A O 1
ATOM 1264 N N . LEU A 1 180 ? 14.747 9.117 -9.585 1.00 97.81 180 LEU A N 1
ATOM 1265 C CA . LEU A 1 180 ? 13.498 8.520 -9.133 1.00 97.81 180 LEU A CA 1
ATOM 1266 C C . LEU A 1 180 ? 12.920 7.644 -10.246 1.00 97.81 180 LEU A C 1
ATOM 1268 O O . LEU A 1 180 ? 12.691 8.127 -11.348 1.00 97.81 180 LEU A O 1
ATOM 1272 N N . VAL A 1 181 ? 12.685 6.370 -9.950 1.00 98.25 181 VAL A N 1
ATOM 1273 C CA . VAL A 1 181 ? 12.152 5.381 -10.894 1.00 98.25 181 VAL A CA 1
ATOM 1274 C C . VAL A 1 181 ? 10.648 5.228 -10.740 1.00 98.25 181 VAL A C 1
ATOM 1276 O O . VAL A 1 181 ? 9.932 5.198 -11.738 1.00 98.25 181 VAL A O 1
ATOM 1279 N N . PHE A 1 182 ? 10.158 5.143 -9.505 1.00 98.38 182 PHE A N 1
ATOM 1280 C CA . PHE A 1 182 ? 8.729 5.066 -9.225 1.00 98.38 182 PHE A CA 1
ATOM 1281 C C . PHE A 1 182 ? 8.402 5.544 -7.810 1.00 98.38 182 PHE A C 1
ATOM 1283 O O . PHE A 1 182 ? 9.276 5.608 -6.942 1.00 98.38 182 PHE A O 1
ATOM 1290 N N . THR A 1 183 ? 7.123 5.804 -7.549 1.00 98.44 183 THR A N 1
ATOM 1291 C CA . THR A 1 183 ? 6.583 6.045 -6.208 1.00 98.44 183 THR A CA 1
ATOM 1292 C C . THR A 1 183 ? 5.348 5.195 -5.931 1.00 98.44 183 THR A C 1
ATOM 1294 O O . THR A 1 183 ? 4.534 4.939 -6.817 1.00 98.44 183 THR A O 1
ATOM 1297 N N . LEU A 1 184 ? 5.199 4.784 -4.674 1.00 98.62 184 LEU A N 1
ATOM 1298 C CA . LEU A 1 184 ? 3.985 4.223 -4.095 1.00 98.62 184 LEU A CA 1
ATOM 1299 C C . LEU A 1 184 ? 3.520 5.139 -2.967 1.00 98.62 184 LEU A C 1
ATOM 1301 O O . LEU A 1 184 ? 4.275 5.438 -2.040 1.00 98.62 184 LEU A O 1
ATOM 1305 N N . THR A 1 185 ? 2.265 5.568 -3.028 1.00 98.38 185 THR A N 1
ATOM 1306 C CA . THR A 1 185 ? 1.637 6.393 -1.986 1.00 98.38 185 THR A CA 1
ATOM 1307 C C . THR A 1 185 ? 0.310 5.791 -1.569 1.00 98.38 185 THR A C 1
ATOM 1309 O O . THR A 1 185 ? -0.379 5.201 -2.395 1.00 98.38 185 THR A O 1
ATOM 1312 N N . VAL A 1 186 ? -0.067 5.949 -0.298 1.00 98.25 186 VAL A N 1
ATOM 1313 C CA . VAL A 1 186 ? -1.378 5.520 0.204 1.00 98.25 186 VAL A CA 1
ATOM 1314 C C . VAL A 1 186 ? -2.169 6.693 0.765 1.00 98.25 186 VAL A C 1
ATOM 1316 O O . VAL A 1 186 ? -1.655 7.507 1.537 1.00 98.25 186 VAL A O 1
ATOM 1319 N N . ASN A 1 187 ? -3.450 6.766 0.414 1.00 98.19 187 ASN A N 1
ATOM 1320 C CA . ASN A 1 187 ? -4.402 7.588 1.138 1.00 98.19 187 ASN A CA 1
ATOM 1321 C C . ASN A 1 187 ? -4.743 6.895 2.461 1.00 98.19 187 ASN A C 1
ATOM 1323 O O . ASN A 1 187 ? -5.378 5.840 2.482 1.00 98.19 187 ASN A O 1
ATOM 1327 N N . THR A 1 188 ? -4.349 7.516 3.570 1.00 97.75 188 THR A N 1
ATOM 1328 C CA . THR A 1 188 ? -4.445 6.921 4.908 1.00 97.75 188 THR A CA 1
ATOM 1329 C C . THR A 1 188 ? -5.869 6.681 5.391 1.00 97.75 188 THR A C 1
ATOM 1331 O O . THR A 1 188 ? -6.038 5.986 6.384 1.00 97.75 188 THR A O 1
ATOM 1334 N N . VAL A 1 189 ? -6.879 7.243 4.723 1.00 97.31 189 VAL A N 1
ATOM 1335 C CA . VAL A 1 189 ? -8.293 7.128 5.099 1.00 97.31 189 VAL A CA 1
ATOM 1336 C C . VAL A 1 189 ? -9.036 6.175 4.167 1.00 97.31 189 VAL A C 1
ATOM 1338 O O . VAL A 1 189 ? -9.835 5.366 4.627 1.00 97.31 189 VAL A O 1
ATOM 1341 N N . THR A 1 190 ? -8.796 6.260 2.855 1.00 97.25 190 THR A N 1
ATOM 1342 C CA . THR A 1 190 ? -9.541 5.456 1.871 1.00 97.25 190 THR A CA 1
ATOM 1343 C C . THR A 1 190 ? -8.887 4.116 1.557 1.00 97.25 190 THR A C 1
ATOM 1345 O O . THR A 1 190 ? -9.564 3.236 1.030 1.00 97.25 190 THR A O 1
ATOM 1348 N N . GLY A 1 191 ? -7.593 3.952 1.847 1.00 97.19 191 GLY A N 1
ATOM 1349 C CA . GLY A 1 191 ? -6.826 2.774 1.439 1.00 97.19 191 GLY A CA 1
ATOM 1350 C C . GLY A 1 191 ? -6.515 2.747 -0.059 1.00 97.19 191 GLY A C 1
ATOM 1351 O O . GLY A 1 191 ? -6.115 1.709 -0.580 1.00 97.19 191 GLY A O 1
ATOM 1352 N N . ASP A 1 192 ? -6.705 3.866 -0.763 1.00 98.12 192 ASP A N 1
ATOM 1353 C CA . ASP A 1 192 ? -6.259 3.983 -2.146 1.00 98.12 192 ASP A CA 1
ATOM 1354 C C . ASP A 1 192 ? -4.735 4.020 -2.200 1.00 98.12 192 ASP A C 1
ATOM 1356 O O . ASP A 1 192 ? -4.122 4.908 -1.601 1.00 98.12 192 ASP A O 1
ATOM 1360 N N . VAL A 1 193 ? -4.134 3.117 -2.966 1.00 98.31 193 VAL A N 1
ATOM 1361 C CA . VAL A 1 193 ? -2.701 3.118 -3.250 1.00 98.31 193 VAL A CA 1
ATOM 1362 C C . VAL A 1 193 ? -2.495 3.582 -4.685 1.00 98.31 193 VAL A C 1
ATOM 1364 O O . VAL A 1 193 ? -3.199 3.143 -5.589 1.00 98.31 193 VAL A O 1
ATOM 1367 N N . THR A 1 194 ? -1.560 4.505 -4.888 1.00 98.06 194 THR A N 1
ATOM 1368 C CA . THR A 1 194 ? -1.179 5.009 -6.213 1.00 98.06 194 THR A CA 1
ATOM 1369 C C . THR A 1 194 ? 0.258 4.610 -6.510 1.00 98.06 194 THR A C 1
ATOM 1371 O O . THR A 1 194 ? 1.150 4.946 -5.728 1.00 98.06 194 THR A O 1
ATOM 1374 N N . LEU A 1 195 ? 0.461 3.924 -7.632 1.00 98.19 195 LEU A N 1
ATOM 1375 C CA . LEU A 1 195 ? 1.753 3.669 -8.257 1.00 98.19 195 LEU A CA 1
ATOM 1376 C C . LEU A 1 195 ? 1.975 4.721 -9.343 1.00 98.19 195 LEU A C 1
ATOM 1378 O O . LEU A 1 195 ? 1.112 4.921 -10.190 1.00 98.19 195 LEU A O 1
ATOM 1382 N N . THR A 1 196 ? 3.116 5.400 -9.329 1.00 96.75 196 THR A N 1
ATOM 1383 C CA . THR A 1 196 ? 3.561 6.262 -10.434 1.00 96.75 196 THR A CA 1
ATOM 1384 C C . THR A 1 196 ? 4.936 5.804 -10.875 1.00 96.75 196 THR A C 1
ATOM 1386 O O . THR A 1 196 ? 5.822 5.689 -10.036 1.00 96.75 196 THR A O 1
ATOM 1389 N N . GLN A 1 197 ? 5.106 5.537 -12.162 1.00 96.12 197 GLN A N 1
ATOM 1390 C CA . GLN A 1 197 ? 6.386 5.242 -12.783 1.00 96.12 197 GLN A CA 1
ATOM 1391 C C . GLN A 1 197 ? 6.923 6.518 -13.433 1.00 96.12 197 GLN A C 1
ATOM 1393 O O . GLN A 1 197 ? 6.240 7.165 -14.226 1.00 96.12 197 GLN A O 1
ATOM 1398 N N . ASP A 1 198 ? 8.155 6.872 -13.096 1.00 95.75 198 ASP A N 1
ATOM 1399 C CA . ASP A 1 198 ? 8.858 8.040 -13.619 1.00 95.75 198 ASP A CA 1
ATOM 1400 C C . ASP A 1 198 ? 9.895 7.634 -14.667 1.00 95.75 198 ASP A C 1
ATOM 1402 O O . ASP A 1 198 ? 10.079 8.350 -15.658 1.00 95.75 198 ASP A O 1
ATOM 1406 N N . ARG A 1 199 ? 10.530 6.469 -14.478 1.00 95.31 199 ARG A N 1
ATOM 1407 C CA . ARG A 1 199 ? 11.570 5.940 -15.364 1.00 95.31 199 ARG A CA 1
ATOM 1408 C C . ARG A 1 199 ? 11.298 4.506 -15.792 1.00 95.31 199 ARG A C 1
ATOM 1410 O O . ARG A 1 199 ? 10.695 3.704 -15.076 1.00 95.31 199 ARG A O 1
ATOM 1417 N N . ALA A 1 200 ? 11.780 4.231 -16.988 1.00 93.00 200 ALA A N 1
ATOM 1418 C CA . ALA A 1 200 ? 11.832 2.940 -17.632 1.00 93.00 200 ALA A CA 1
ATOM 1419 C C . ALA A 1 200 ? 12.486 1.872 -16.751 1.00 93.00 200 ALA A C 1
ATOM 1421 O O . ALA A 1 200 ? 13.542 2.120 -16.155 1.00 93.00 200 ALA A O 1
ATOM 1422 N N . VAL A 1 201 ? 11.892 0.683 -16.703 1.00 93.31 201 VAL A N 1
ATOM 1423 C CA . VAL A 1 201 ? 12.516 -0.493 -16.089 1.00 93.31 201 VAL A CA 1
ATOM 1424 C C . VAL A 1 201 ? 12.370 -1.671 -17.025 1.00 93.31 201 VAL A C 1
ATOM 1426 O O . VAL A 1 201 ? 11.330 -1.820 -17.652 1.00 93.31 201 VAL A O 1
ATOM 1429 N N . HIS A 1 202 ? 13.385 -2.525 -17.064 1.00 87.00 202 HIS A N 1
ATOM 1430 C CA . HIS A 1 202 ? 13.360 -3.715 -17.900 1.00 87.00 202 HIS A CA 1
ATOM 1431 C C . HIS A 1 202 ? 13.486 -4.984 -17.068 1.00 87.00 202 HIS A C 1
ATOM 1433 O O . HIS A 1 202 ? 14.052 -5.001 -15.964 1.00 87.00 202 HIS A O 1
ATOM 1439 N N . GLU A 1 203 ? 12.979 -6.075 -17.626 1.00 78.50 203 GLU A N 1
ATOM 1440 C CA . GLU A 1 203 ? 13.209 -7.401 -17.081 1.00 78.50 203 GLU A CA 1
ATOM 1441 C C . GLU A 1 203 ? 14.591 -7.966 -17.483 1.00 78.50 203 GLU A C 1
ATOM 1443 O O . GLU A 1 203 ? 15.267 -7.456 -18.384 1.00 78.50 203 GLU A O 1
ATOM 1448 N N . PRO A 1 204 ? 15.091 -9.012 -16.794 1.00 72.62 204 PRO A N 1
ATOM 1449 C CA . PRO A 1 204 ? 16.379 -9.626 -17.124 1.00 72.62 204 PRO A CA 1
ATOM 1450 C C . PRO A 1 204 ? 16.384 -10.397 -18.452 1.00 72.62 204 PRO A C 1
ATOM 1452 O O . PRO A 1 204 ? 17.457 -10.732 -18.962 1.00 72.62 204 PRO A O 1
ATOM 1455 N N . THR A 1 205 ? 15.209 -10.760 -18.965 1.00 74.06 205 THR A N 1
ATOM 1456 C CA . THR A 1 205 ? 15.032 -11.534 -20.194 1.00 74.06 205 THR A CA 1
ATOM 1457 C C . THR A 1 205 ? 14.613 -10.630 -21.342 1.00 74.06 205 THR A C 1
ATOM 1459 O O . THR A 1 205 ? 13.919 -9.652 -21.145 1.00 74.06 205 THR A O 1
ATOM 1462 N N . ALA A 1 206 ? 15.074 -10.937 -22.552 1.00 78.31 206 ALA A N 1
ATOM 1463 C CA . ALA A 1 206 ? 14.617 -10.258 -23.759 1.00 78.31 206 ALA A CA 1
ATOM 1464 C C . ALA A 1 206 ? 13.746 -11.226 -24.565 1.00 78.31 206 ALA A C 1
ATOM 1466 O O . ALA A 1 206 ? 14.162 -12.370 -24.796 1.00 78.31 206 ALA A O 1
ATOM 1467 N N . SER A 1 207 ? 12.581 -10.772 -25.021 1.00 73.75 207 SER A N 1
ATOM 1468 C CA . SER A 1 207 ? 11.673 -11.525 -25.888 1.00 73.75 207 SER A CA 1
ATOM 1469 C C . SER A 1 207 ? 11.631 -10.944 -27.312 1.00 73.75 207 SER A C 1
ATOM 1471 O O . SER A 1 207 ? 11.994 -9.798 -27.575 1.00 73.75 207 SER A O 1
ATOM 1473 N N . SER A 1 208 ? 11.305 -11.797 -28.292 1.00 78.00 208 SER A N 1
ATOM 1474 C CA . SER A 1 208 ? 11.088 -11.398 -29.689 1.00 78.00 208 SER A CA 1
ATOM 1475 C C . SER A 1 208 ? 10.139 -12.395 -30.382 1.00 78.00 208 SER A C 1
ATOM 1477 O O . SER A 1 208 ? 10.515 -13.561 -30.555 1.00 78.00 208 SER A O 1
ATOM 1479 N N . PRO A 1 209 ? 8.928 -11.978 -30.801 1.00 75.50 209 PRO A N 1
ATOM 1480 C CA . PRO A 1 209 ? 8.339 -10.659 -30.547 1.00 75.50 209 PRO A CA 1
ATOM 1481 C C . PRO A 1 209 ? 8.191 -10.396 -29.043 1.00 75.50 209 PRO A C 1
ATOM 1483 O O . PRO A 1 209 ? 8.201 -11.345 -28.257 1.00 75.50 209 PRO A O 1
ATOM 1486 N N . ASP A 1 210 ? 8.085 -9.122 -28.679 1.00 76.88 210 ASP A N 1
ATOM 1487 C CA . ASP A 1 210 ? 7.686 -8.738 -27.328 1.00 76.88 210 ASP A CA 1
ATOM 1488 C C . ASP A 1 210 ? 6.334 -9.376 -26.998 1.00 76.88 210 ASP A C 1
ATOM 1490 O O . ASP A 1 210 ? 5.453 -9.454 -27.865 1.00 76.88 210 ASP A O 1
ATOM 1494 N N . THR A 1 211 ? 6.167 -9.879 -25.779 1.00 73.88 211 THR A N 1
ATOM 1495 C CA . THR A 1 211 ? 4.884 -10.431 -25.328 1.00 73.88 211 THR A CA 1
ATOM 1496 C C . THR A 1 211 ? 4.218 -9.551 -24.257 1.00 73.88 211 THR A C 1
ATOM 1498 O O . THR A 1 211 ? 3.133 -9.901 -23.782 1.00 73.88 211 THR A O 1
ATOM 1501 N N . GLY A 1 212 ? 4.794 -8.374 -23.956 1.00 72.44 212 GLY A N 1
ATOM 1502 C CA . GLY A 1 212 ? 4.280 -7.391 -23.000 1.00 72.44 212 GLY A CA 1
ATOM 1503 C C . GLY A 1 212 ? 4.373 -7.847 -21.541 1.00 72.44 212 GLY A C 1
ATOM 1504 O O . GLY A 1 212 ? 3.502 -7.518 -20.723 1.00 72.44 212 GLY A O 1
ATOM 1505 N N . GLU A 1 213 ? 5.369 -8.675 -21.225 1.00 78.44 213 GLU A N 1
ATOM 1506 C CA . GLU A 1 213 ? 5.597 -9.232 -19.895 1.00 78.44 213 GLU A CA 1
ATOM 1507 C C . GLU A 1 213 ? 5.763 -8.122 -18.847 1.00 78.44 213 GLU A C 1
ATOM 1509 O O . GLU A 1 213 ? 6.438 -7.118 -19.054 1.00 78.44 213 GLU A O 1
ATOM 1514 N N . GLY A 1 214 ? 5.121 -8.302 -17.692 1.00 87.75 214 GLY A N 1
ATOM 1515 C CA . GLY A 1 214 ? 5.299 -7.414 -16.548 1.00 87.75 214 GLY A CA 1
ATOM 1516 C C . GLY A 1 214 ? 6.278 -8.001 -15.535 1.00 87.75 214 GLY A C 1
ATOM 1517 O O . GLY A 1 214 ? 6.226 -9.198 -15.241 1.00 87.75 214 GLY A O 1
ATOM 1518 N N . ILE A 1 215 ? 7.106 -7.153 -14.928 1.00 91.75 215 ILE A N 1
ATOM 1519 C CA . ILE A 1 215 ? 7.943 -7.492 -13.776 1.00 91.75 215 ILE A CA 1
ATOM 1520 C C . ILE A 1 215 ? 7.316 -6.945 -12.490 1.00 91.75 215 ILE A C 1
ATOM 1522 O O . ILE A 1 215 ? 7.106 -5.742 -12.341 1.00 91.75 215 ILE A O 1
ATOM 1526 N N . SER A 1 216 ? 7.017 -7.829 -11.536 1.00 95.44 216 SER A N 1
ATOM 1527 C CA . SER A 1 216 ? 6.538 -7.429 -10.206 1.00 95.44 216 SER A CA 1
ATOM 1528 C C . SER A 1 216 ? 7.674 -7.355 -9.189 1.00 95.44 216 SER A C 1
ATOM 1530 O O . SER A 1 216 ? 8.692 -8.040 -9.336 1.00 95.44 216 SER A O 1
ATOM 1532 N N . LEU A 1 217 ? 7.502 -6.566 -8.124 1.00 96.88 217 LEU A N 1
ATOM 1533 C CA . LEU A 1 217 ? 8.474 -6.539 -7.029 1.00 96.88 217 LEU A CA 1
ATOM 1534 C C . LEU A 1 217 ? 8.553 -7.907 -6.331 1.00 96.88 217 LEU A C 1
ATOM 1536 O O . LEU A 1 217 ? 7.551 -8.592 -6.117 1.00 96.88 217 LEU A O 1
ATOM 1540 N N . THR A 1 218 ? 9.762 -8.283 -5.918 1.00 96.00 218 THR A N 1
ATOM 1541 C CA . THR A 1 218 ? 9.993 -9.471 -5.082 1.00 96.00 218 THR A CA 1
ATOM 1542 C C . THR A 1 218 ? 9.168 -9.384 -3.797 1.00 96.00 218 THR A C 1
ATOM 1544 O O . THR A 1 218 ? 9.109 -8.328 -3.176 1.00 96.00 218 THR A O 1
ATOM 1547 N N . GLY A 1 219 ? 8.551 -10.495 -3.382 1.00 97.50 219 GLY A N 1
ATOM 1548 C CA . GLY A 1 219 ? 7.754 -10.569 -2.153 1.00 97.50 219 GLY A CA 1
ATOM 1549 C C . GLY A 1 219 ? 8.489 -10.060 -0.904 1.00 97.50 219 GLY A C 1
ATOM 1550 O O . GLY A 1 219 ? 9.692 -10.271 -0.745 1.00 97.50 219 GLY A O 1
ATOM 1551 N N . GLY A 1 220 ? 7.744 -9.431 0.004 1.00 97.50 220 GLY A N 1
ATOM 1552 C CA . GLY A 1 220 ? 8.209 -8.972 1.314 1.00 97.50 220 GLY A CA 1
ATOM 1553 C C . GLY A 1 220 ? 8.881 -7.597 1.340 1.00 97.50 220 GLY A C 1
ATOM 1554 O O . GLY A 1 220 ? 9.441 -7.228 2.372 1.00 97.50 220 GLY A O 1
ATOM 1555 N N . LEU A 1 221 ? 8.846 -6.840 0.242 1.00 98.19 221 LEU A N 1
ATOM 1556 C CA . LEU A 1 221 ? 9.477 -5.523 0.141 1.00 98.19 221 LEU A CA 1
ATOM 1557 C C . LEU A 1 221 ? 8.568 -4.383 0.612 1.00 98.19 221 LEU A C 1
ATOM 1559 O O . LEU A 1 221 ? 9.027 -3.504 1.339 1.00 98.19 221 LEU A O 1
ATOM 1563 N N . VAL A 1 222 ? 7.292 -4.407 0.223 1.00 98.50 222 VAL A N 1
ATOM 1564 C CA . VAL A 1 222 ? 6.308 -3.356 0.512 1.00 98.50 222 VAL A CA 1
ATOM 1565 C C . VAL A 1 222 ? 5.126 -3.943 1.271 1.00 98.50 222 VAL A C 1
ATOM 1567 O O . VAL A 1 222 ? 4.435 -4.828 0.780 1.00 98.50 222 VAL A O 1
ATOM 1570 N N . THR A 1 223 ? 4.855 -3.419 2.463 1.00 98.31 223 THR A N 1
ATOM 1571 C CA . THR A 1 223 ? 3.723 -3.826 3.303 1.00 98.31 223 THR A CA 1
ATOM 1572 C C . THR A 1 223 ? 2.694 -2.706 3.406 1.00 98.31 223 THR A C 1
ATOM 1574 O O . THR A 1 223 ? 3.030 -1.583 3.771 1.00 98.31 223 THR A O 1
ATOM 1577 N N . LEU A 1 224 ? 1.423 -3.020 3.171 1.00 98.31 224 LEU A N 1
ATOM 1578 C CA . LEU A 1 224 ? 0.284 -2.196 3.566 1.00 98.31 224 LEU A CA 1
ATOM 1579 C C . LEU A 1 224 ? -0.243 -2.681 4.917 1.00 98.31 224 LEU A C 1
ATOM 1581 O O . LEU A 1 224 ? -0.608 -3.845 5.072 1.00 98.31 224 LEU A O 1
ATOM 1585 N N . THR A 1 225 ? -0.295 -1.789 5.899 1.00 98.38 225 THR A N 1
ATOM 1586 C CA . THR A 1 225 ? -0.908 -2.046 7.206 1.00 98.38 225 THR A CA 1
ATOM 1587 C C . THR A 1 225 ? -2.233 -1.305 7.287 1.00 98.38 225 THR A C 1
ATOM 1589 O O . THR A 1 225 ? -2.264 -0.095 7.068 1.00 98.38 225 THR A O 1
ATOM 1592 N N . ALA A 1 226 ? -3.301 -2.026 7.614 1.00 98.31 226 ALA A N 1
ATOM 1593 C CA . ALA A 1 226 ? -4.580 -1.451 8.002 1.00 98.31 226 ALA A CA 1
ATOM 1594 C C . ALA A 1 226 ? -4.745 -1.577 9.520 1.00 98.31 226 ALA A C 1
ATOM 1596 O O . ALA A 1 226 ? -4.535 -2.658 10.074 1.00 98.31 226 ALA A O 1
ATOM 1597 N N . THR A 1 227 ? -5.129 -0.489 10.177 1.00 97.88 227 THR A N 1
ATOM 1598 C CA . THR A 1 227 ? -5.377 -0.418 11.621 1.00 97.88 227 THR A CA 1
ATOM 1599 C C . THR A 1 227 ? -6.789 0.091 11.845 1.00 97.88 227 THR A C 1
ATOM 1601 O O . THR A 1 227 ? -7.121 1.184 11.395 1.00 97.88 227 THR A O 1
ATOM 1604 N N . VAL A 1 228 ? -7.624 -0.700 12.510 1.00 97.00 228 VAL A N 1
ATOM 1605 C CA . VAL A 1 228 ? -8.955 -0.289 12.959 1.00 97.00 228 VAL A CA 1
ATOM 1606 C C . VAL A 1 228 ? -8.876 0.162 14.415 1.00 97.00 228 VAL A C 1
ATOM 1608 O O . VAL A 1 228 ? -8.229 -0.505 15.219 1.00 97.00 228 VAL A O 1
ATOM 1611 N N . THR A 1 229 ? -9.513 1.289 14.727 1.00 94.69 229 THR A N 1
ATOM 1612 C CA . THR A 1 229 ? -9.611 1.857 16.078 1.00 94.69 229 THR A CA 1
ATOM 1613 C C . THR A 1 229 ? -11.031 2.349 16.318 1.00 94.69 229 THR A C 1
ATOM 1615 O O . THR A 1 229 ? -11.546 3.127 15.503 1.00 94.69 229 THR A O 1
ATOM 1618 N N . ASP A 1 230 ? -11.665 1.882 17.384 1.00 91.25 230 ASP A N 1
ATOM 1619 C CA . ASP A 1 230 ? -13.002 2.312 17.805 1.00 91.25 230 ASP A CA 1
ATOM 1620 C C . ASP A 1 230 ? -12.960 3.611 18.634 1.00 91.25 230 ASP A C 1
ATOM 1622 O O . ASP A 1 230 ? -11.992 4.378 18.536 1.00 91.25 230 ASP A O 1
ATOM 1626 N N . LYS A 1 231 ? -14.052 3.985 19.314 1.00 88.94 231 LYS A N 1
ATOM 1627 C CA . LYS A 1 231 ? -14.151 5.336 19.905 1.00 88.94 231 LYS A CA 1
ATOM 1628 C C . LYS A 1 231 ? -13.583 5.448 21.310 1.00 88.94 231 LYS A C 1
ATOM 1630 O O . LYS A 1 231 ? -13.296 6.580 21.715 1.00 88.94 231 LYS A O 1
ATOM 1635 N N . ASP A 1 232 ? -13.434 4.355 22.039 1.00 85.25 232 ASP A N 1
ATOM 1636 C CA . ASP A 1 232 ? -12.737 4.332 23.329 1.00 85.25 232 ASP A CA 1
ATOM 1637 C C . ASP A 1 232 ? -11.243 4.016 23.186 1.00 85.25 232 ASP A C 1
ATOM 1639 O O . ASP A 1 232 ? -10.455 4.409 24.054 1.00 85.25 232 ASP A O 1
ATOM 1643 N N . GLY A 1 233 ? -10.835 3.494 22.029 1.00 88.50 233 GLY A N 1
ATOM 1644 C CA . GLY A 1 233 ? -9.452 3.447 21.584 1.00 88.50 233 GLY A CA 1
ATOM 1645 C C . GLY A 1 233 ? -8.888 2.042 21.447 1.00 88.50 233 GLY A C 1
ATOM 1646 O O . GLY A 1 233 ? -7.685 1.929 21.169 1.00 88.50 233 GLY A O 1
ATOM 1647 N N . ASP A 1 234 ? -9.703 1.000 21.604 1.00 90.38 234 ASP A N 1
ATOM 1648 C CA . ASP A 1 234 ? -9.300 -0.353 21.258 1.00 90.38 234 ASP A CA 1
ATOM 1649 C C . ASP A 1 234 ? -8.893 -0.420 19.791 1.00 90.38 234 ASP A C 1
ATOM 1651 O O . ASP A 1 234 ? -9.423 0.266 18.908 1.00 90.38 234 ASP A O 1
ATOM 1655 N N . SER A 1 235 ? -7.879 -1.234 19.500 1.00 93.44 235 SER A N 1
ATOM 1656 C CA . SER A 1 235 ? -7.371 -1.323 18.137 1.00 93.44 235 SER A CA 1
ATOM 1657 C C . SER A 1 235 ? -6.897 -2.702 17.728 1.00 93.44 235 SER A C 1
ATOM 1659 O O . SER A 1 235 ? -6.310 -3.462 18.498 1.00 93.44 235 SER A O 1
ATOM 1661 N N . ALA A 1 236 ? -7.069 -2.990 16.443 1.00 95.94 236 ALA A N 1
ATOM 1662 C CA . ALA A 1 236 ? -6.537 -4.177 15.798 1.00 95.94 236 ALA A CA 1
ATOM 1663 C C . ALA A 1 236 ? -5.886 -3.798 14.468 1.00 95.94 236 ALA A C 1
ATOM 1665 O O . ALA A 1 236 ? -6.294 -2.850 13.799 1.00 95.94 236 ALA A O 1
ATOM 1666 N N . SER A 1 237 ? -4.843 -4.526 14.071 1.00 97.38 237 SER A N 1
ATOM 1667 C CA . SER A 1 237 ? -4.122 -4.262 12.823 1.00 97.38 237 SER A CA 1
ATOM 1668 C C . SER A 1 237 ? -3.879 -5.532 12.027 1.00 97.38 237 SER A C 1
ATOM 1670 O O . SER A 1 237 ? -3.613 -6.584 12.602 1.00 97.38 237 SER A O 1
ATOM 1672 N N . GLN A 1 238 ? -3.892 -5.408 10.702 1.00 98.06 238 GLN A N 1
ATOM 1673 C CA . GLN A 1 238 ? -3.538 -6.480 9.780 1.00 98.06 238 GLN A CA 1
ATOM 1674 C C . GLN A 1 238 ? -2.619 -5.966 8.673 1.00 98.06 238 GLN A C 1
ATOM 1676 O O . GLN A 1 238 ? -2.716 -4.819 8.236 1.00 98.06 238 GLN A O 1
ATOM 1681 N N . LYS A 1 239 ? -1.713 -6.836 8.221 1.00 98.00 239 LYS A N 1
ATOM 1682 C CA . LYS A 1 239 ? -0.720 -6.540 7.185 1.00 98.00 239 LYS A CA 1
ATOM 1683 C C . LYS A 1 239 ? -1.015 -7.304 5.899 1.00 98.00 239 LYS A C 1
ATOM 1685 O O . LYS A 1 239 ? -1.421 -8.465 5.951 1.00 98.00 239 LYS A O 1
ATOM 1690 N N . LEU A 1 240 ? -0.750 -6.653 4.774 1.00 98.06 240 LEU A N 1
ATOM 1691 C CA . LEU A 1 240 ? -0.794 -7.192 3.421 1.00 98.06 240 LEU A CA 1
ATOM 1692 C C . LEU A 1 240 ? 0.540 -6.892 2.727 1.00 98.06 240 LEU A C 1
ATOM 1694 O O . LEU A 1 240 ? 0.973 -5.743 2.706 1.00 98.06 240 LEU A O 1
ATOM 1698 N N . ASP A 1 241 ? 1.181 -7.907 2.154 1.00 98.00 241 ASP A N 1
ATOM 1699 C CA . ASP A 1 241 ? 2.329 -7.709 1.264 1.00 98.00 241 ASP A CA 1
ATOM 1700 C C . ASP A 1 241 ? 1.825 -7.242 -0.108 1.00 98.00 241 ASP A C 1
ATOM 1702 O O . ASP A 1 241 ? 1.057 -7.948 -0.760 1.00 98.00 241 ASP A O 1
ATOM 1706 N N . LEU A 1 242 ? 2.231 -6.044 -0.529 1.00 97.62 242 LEU A N 1
ATOM 1707 C CA . LEU A 1 242 ? 1.868 -5.463 -1.822 1.00 97.62 242 LEU A CA 1
ATOM 1708 C C . LEU A 1 242 ? 2.896 -5.745 -2.915 1.00 97.62 242 LEU A C 1
ATOM 1710 O O . LEU A 1 242 ? 2.645 -5.410 -4.067 1.00 97.62 242 LEU A O 1
ATOM 1714 N N . SER A 1 243 ? 4.049 -6.329 -2.595 1.00 97.94 243 SER A N 1
ATOM 1715 C CA . SER A 1 243 ? 5.180 -6.377 -3.529 1.00 97.94 243 SER A CA 1
ATOM 1716 C C . SER A 1 243 ? 4.820 -7.095 -4.835 1.00 97.94 243 SER A C 1
ATOM 1718 O O . SER A 1 243 ? 4.987 -6.544 -5.920 1.00 97.94 243 SER A O 1
ATOM 1720 N N . SER A 1 244 ? 4.200 -8.273 -4.744 1.00 96.00 244 SER A N 1
ATOM 1721 C CA . SER A 1 244 ? 3.746 -9.031 -5.919 1.00 96.00 244 SER A CA 1
ATOM 1722 C C . SER A 1 244 ? 2.511 -8.441 -6.614 1.00 96.00 244 SER A C 1
ATOM 1724 O O . SER A 1 244 ? 2.064 -8.985 -7.618 1.00 96.00 244 SER A O 1
ATOM 1726 N N . HIS A 1 245 ? 1.936 -7.369 -6.068 1.00 96.81 245 HIS A N 1
ATOM 1727 C CA . HIS A 1 245 ? 0.787 -6.642 -6.612 1.00 96.81 245 HIS A CA 1
ATOM 1728 C C . HIS A 1 245 ? 1.190 -5.318 -7.271 1.00 96.81 245 HIS A C 1
ATOM 1730 O O . HIS A 1 245 ? 0.320 -4.545 -7.656 1.00 96.81 245 HIS A O 1
ATOM 1736 N N . VAL A 1 246 ? 2.488 -5.042 -7.387 1.00 97.50 246 VAL A N 1
ATOM 1737 C CA . VAL A 1 246 ? 3.044 -3.865 -8.057 1.00 97.50 246 VAL A CA 1
ATOM 1738 C C . VAL A 1 246 ? 3.825 -4.364 -9.261 1.00 97.50 246 VAL A C 1
ATOM 1740 O O . VAL A 1 246 ? 4.877 -4.976 -9.080 1.00 97.50 246 VAL A O 1
ATOM 1743 N N . THR A 1 247 ? 3.304 -4.120 -10.461 1.00 95.50 247 THR A N 1
ATOM 1744 C CA . THR A 1 247 ? 3.846 -4.637 -11.723 1.00 95.50 247 THR A CA 1
ATOM 1745 C C . THR A 1 247 ? 4.204 -3.498 -12.670 1.00 95.50 247 THR A C 1
ATOM 1747 O O . THR A 1 247 ? 3.427 -2.566 -12.871 1.00 95.50 247 THR A O 1
ATOM 1750 N N . PHE A 1 248 ? 5.379 -3.600 -13.279 1.00 93.88 248 PHE A N 1
ATOM 1751 C CA . PHE A 1 248 ? 5.868 -2.682 -14.300 1.00 93.88 248 PHE A CA 1
ATOM 1752 C C . PHE A 1 248 ? 5.936 -3.428 -15.628 1.00 93.88 248 PHE A C 1
ATOM 1754 O O . PHE A 1 248 ? 6.549 -4.491 -15.691 1.00 93.88 248 PHE A O 1
ATOM 1761 N N . HIS A 1 249 ? 5.303 -2.895 -16.666 1.00 90.00 249 HIS A N 1
ATOM 1762 C CA . HIS A 1 249 ? 5.354 -3.450 -18.013 1.00 90.00 249 HIS A CA 1
ATOM 1763 C C . HIS A 1 249 ? 6.373 -2.682 -18.853 1.00 90.00 249 HIS A C 1
ATOM 1765 O O . HIS A 1 249 ? 6.213 -1.477 -19.084 1.00 90.00 249 HIS A O 1
ATOM 1771 N N . ASP A 1 250 ? 7.394 -3.417 -19.277 1.00 84.06 250 ASP A N 1
ATOM 1772 C CA . ASP A 1 250 ? 8.368 -3.017 -20.289 1.00 84.06 250 ASP A CA 1
ATOM 1773 C C . ASP A 1 250 ? 7.778 -3.287 -21.682 1.00 84.06 250 ASP A C 1
ATOM 1775 O O . ASP A 1 250 ? 6.930 -4.172 -21.833 1.00 84.06 250 ASP A O 1
ATOM 1779 N N . ASP A 1 251 ? 8.190 -2.519 -22.686 1.00 76.38 251 ASP A N 1
ATOM 1780 C CA . ASP A 1 251 ? 7.856 -2.794 -24.080 1.00 76.38 251 ASP A CA 1
ATOM 1781 C C . ASP A 1 251 ? 9.103 -3.104 -24.908 1.00 76.38 251 ASP A C 1
ATOM 1783 O O . ASP A 1 251 ? 10.179 -2.525 -24.764 1.00 76.38 251 ASP A O 1
ATOM 1787 N N . GLY A 1 252 ? 8.968 -4.068 -25.812 1.00 78.62 252 GLY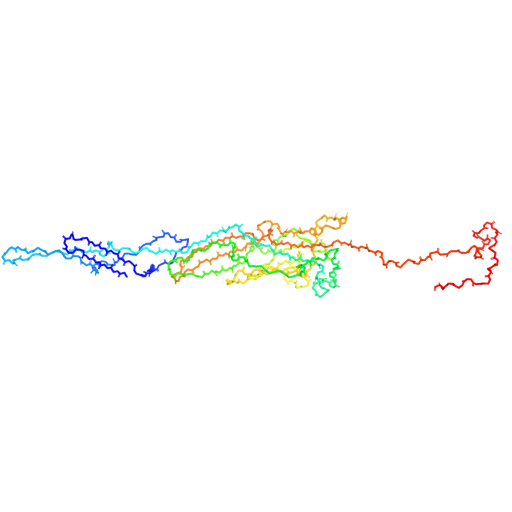 A N 1
ATOM 1788 C CA . GLY A 1 252 ? 10.059 -4.431 -26.699 1.00 78.62 252 GLY A CA 1
ATOM 1789 C C . GLY A 1 252 ? 10.146 -3.520 -27.927 1.00 78.62 252 GLY A C 1
ATOM 1790 O O . GLY A 1 252 ? 9.180 -2.871 -28.341 1.00 78.62 252 GLY A O 1
ATOM 1791 N N . PRO A 1 253 ? 11.309 -3.495 -28.599 1.00 80.06 253 PRO A N 1
ATOM 1792 C CA . PRO A 1 253 ? 11.462 -2.739 -29.831 1.00 80.06 253 PRO A CA 1
ATOM 1793 C C . PRO A 1 253 ? 10.592 -3.326 -30.954 1.00 80.06 253 PRO A C 1
ATOM 1795 O O . PRO A 1 253 ? 10.687 -4.514 -31.269 1.00 80.06 253 PRO A O 1
ATOM 1798 N N . SER A 1 254 ? 9.837 -2.473 -31.652 1.00 78.50 254 SER A N 1
ATOM 1799 C CA . SER A 1 254 ? 9.056 -2.851 -32.836 1.00 78.50 254 SER A CA 1
ATOM 1800 C C . SER A 1 254 ? 9.573 -2.172 -34.113 1.00 78.50 254 SER A C 1
ATOM 1802 O O . SER A 1 254 ? 10.117 -1.064 -34.108 1.00 78.50 254 SER A O 1
ATOM 1804 N N . ILE A 1 255 ? 9.435 -2.856 -35.253 1.00 81.81 255 ILE A N 1
ATOM 1805 C CA . ILE A 1 255 ? 9.742 -2.301 -36.576 1.00 81.81 255 ILE A CA 1
ATOM 1806 C C . ILE A 1 255 ? 8.688 -2.748 -37.584 1.00 81.81 255 ILE A C 1
ATOM 1808 O O . ILE A 1 255 ? 8.339 -3.922 -37.671 1.00 81.81 255 ILE A O 1
ATOM 1812 N N . SER A 1 256 ? 8.193 -1.804 -38.379 1.00 83.88 256 SER A N 1
ATOM 1813 C CA . SER A 1 256 ? 7.215 -2.063 -39.435 1.00 83.88 256 SER A CA 1
ATOM 1814 C C . SER A 1 256 ? 7.642 -1.410 -40.744 1.00 83.88 256 SER A C 1
ATOM 1816 O O . SER A 1 256 ? 8.201 -0.313 -40.762 1.00 83.88 256 SER A O 1
ATOM 1818 N N . LEU A 1 257 ? 7.361 -2.078 -41.866 1.00 84.94 257 LEU A N 1
ATOM 1819 C CA . LEU A 1 257 ? 7.542 -1.480 -43.187 1.00 84.94 257 LEU A CA 1
ATOM 1820 C C . LEU A 1 257 ? 6.514 -0.362 -43.378 1.00 84.94 257 LEU A C 1
ATOM 1822 O O . LEU A 1 257 ? 5.314 -0.589 -43.263 1.00 84.94 257 LEU A O 1
ATOM 1826 N N . SER A 1 258 ? 6.974 0.825 -43.772 1.00 82.50 258 SER A N 1
ATOM 1827 C CA . SER A 1 258 ? 6.098 1.958 -44.105 1.00 82.50 258 SER A CA 1
ATOM 1828 C C . SER A 1 258 ? 5.326 1.777 -45.422 1.00 82.50 258 SER A C 1
ATOM 1830 O O . SER A 1 258 ? 4.556 2.650 -45.812 1.00 82.50 258 SER A O 1
ATOM 1832 N N . GLY A 1 259 ? 5.561 0.676 -46.148 1.00 81.31 259 GLY A N 1
ATOM 1833 C CA . GLY A 1 259 ? 4.945 0.378 -47.445 1.00 81.31 259 GLY A CA 1
ATOM 1834 C C . GLY A 1 259 ? 5.532 1.151 -48.635 1.00 81.31 259 GLY A C 1
ATOM 1835 O O . GLY A 1 259 ? 5.285 0.769 -49.776 1.00 81.31 259 GLY A O 1
ATOM 1836 N N . ASN A 1 260 ? 6.356 2.178 -48.398 1.00 80.12 260 ASN A N 1
ATOM 1837 C CA . ASN A 1 260 ? 7.060 2.924 -49.443 1.00 80.12 260 ASN A CA 1
ATOM 1838 C C . ASN A 1 260 ? 8.472 2.369 -49.635 1.00 80.12 260 ASN A C 1
ATOM 1840 O O . ASN A 1 260 ? 9.397 2.720 -48.903 1.00 80.12 260 ASN A O 1
ATOM 1844 N N . VAL A 1 261 ? 8.639 1.508 -50.637 1.00 81.19 261 VAL A N 1
ATOM 1845 C CA . VAL A 1 261 ? 9.944 0.949 -51.001 1.00 81.19 261 VAL A CA 1
ATOM 1846 C C . VAL A 1 261 ? 10.410 1.596 -52.300 1.00 81.19 261 VAL A C 1
ATOM 1848 O O . VAL A 1 261 ? 9.787 1.424 -53.347 1.00 81.19 261 VAL A O 1
ATOM 1851 N N . ASN A 1 262 ? 11.515 2.337 -52.242 1.00 82.44 262 ASN A N 1
ATOM 1852 C CA . ASN A 1 262 ? 12.176 2.814 -53.452 1.00 82.44 262 ASN A CA 1
ATOM 1853 C C . ASN A 1 262 ? 12.876 1.644 -54.149 1.00 82.44 262 ASN A C 1
ATOM 1855 O O . ASN A 1 262 ? 13.478 0.787 -53.502 1.00 82.44 262 ASN A O 1
ATOM 1859 N N . SER A 1 263 ? 12.812 1.616 -55.478 1.00 85.00 263 SER A N 1
ATOM 1860 C CA . SER A 1 263 ? 13.535 0.616 -56.263 1.00 85.00 263 SER A CA 1
ATOM 1861 C C . SER A 1 263 ? 14.998 1.019 -56.413 1.00 85.00 263 SER A C 1
ATOM 1863 O O . SER A 1 263 ? 15.300 2.140 -56.822 1.00 85.00 263 SER A O 1
ATOM 1865 N N . LEU A 1 264 ? 15.909 0.091 -56.123 1.00 86.56 264 LEU A N 1
ATOM 1866 C CA . LEU A 1 264 ? 17.317 0.239 -56.478 1.00 86.56 264 LEU A CA 1
ATOM 1867 C C . LEU A 1 264 ? 17.480 -0.128 -57.954 1.00 86.56 264 LEU A C 1
ATOM 1869 O O . LEU A 1 264 ? 17.344 -1.292 -58.322 1.00 86.56 264 LEU A O 1
ATOM 1873 N N . ASN A 1 265 ? 17.758 0.869 -58.793 1.00 82.69 265 ASN A N 1
ATOM 1874 C CA . ASN A 1 265 ? 17.983 0.685 -60.224 1.00 82.69 265 ASN A CA 1
ATOM 1875 C C . ASN A 1 265 ? 19.440 1.002 -60.566 1.00 82.69 265 ASN A C 1
ATOM 1877 O O . ASN A 1 265 ? 19.985 2.011 -60.116 1.00 82.69 265 ASN A O 1
ATOM 1881 N N . THR A 1 266 ? 20.063 0.163 -61.389 1.00 82.88 266 THR A N 1
ATOM 1882 C CA . THR A 1 266 ? 21.377 0.423 -61.986 1.00 82.88 266 THR A CA 1
ATOM 1883 C C . THR A 1 266 ? 21.255 0.325 -63.503 1.00 82.88 266 THR A C 1
ATOM 1885 O O . THR A 1 266 ? 20.383 -0.372 -64.020 1.00 82.88 266 THR A O 1
ATOM 1888 N N . PHE A 1 267 ? 22.110 1.046 -64.228 1.00 80.75 267 PHE A N 1
ATOM 1889 C CA . PHE A 1 267 ? 22.109 1.029 -65.688 1.00 80.75 267 PHE A CA 1
ATOM 1890 C C . PHE A 1 267 ? 23.509 0.717 -66.200 1.00 80.75 267 PHE A C 1
ATOM 1892 O O . PHE A 1 267 ? 24.468 1.431 -65.902 1.00 80.75 267 PHE A O 1
ATOM 1899 N N . GLU A 1 268 ? 23.609 -0.325 -67.023 1.00 81.31 268 GLU A N 1
ATOM 1900 C CA . GLU A 1 268 ? 24.862 -0.759 -67.648 1.00 81.31 268 GLU A CA 1
ATOM 1901 C C . GLU A 1 268 ? 25.477 0.325 -68.548 1.00 81.31 268 GLU A C 1
ATOM 1903 O O . GLU A 1 268 ? 26.688 0.357 -68.744 1.00 81.31 268 GLU A O 1
ATOM 1908 N N . ALA A 1 269 ? 24.664 1.273 -69.027 1.00 81.69 269 ALA A N 1
ATOM 1909 C CA . ALA A 1 269 ? 25.104 2.427 -69.809 1.00 81.69 269 ALA A CA 1
ATOM 1910 C C . ALA A 1 269 ? 26.158 3.303 -69.094 1.00 81.69 269 ALA A C 1
ATOM 1912 O O . ALA A 1 269 ? 26.902 4.034 -69.744 1.00 81.69 269 ALA A O 1
ATOM 1913 N N . TYR A 1 270 ? 26.258 3.214 -67.763 1.00 82.06 270 TYR A N 1
ATOM 1914 C CA . TYR A 1 270 ? 27.238 3.960 -66.966 1.00 82.06 270 TYR A CA 1
ATOM 1915 C C . TYR A 1 270 ? 28.422 3.108 -66.476 1.00 82.06 270 TYR A C 1
ATOM 1917 O O . TYR A 1 270 ? 29.234 3.589 -65.684 1.00 82.06 270 TYR A O 1
ATOM 1925 N N . LEU A 1 271 ? 28.559 1.859 -66.937 1.00 86.19 271 LEU A N 1
ATOM 1926 C CA . LEU A 1 271 ? 29.756 1.050 -66.683 1.00 86.19 271 LEU A CA 1
ATOM 1927 C C . LEU A 1 271 ? 30.979 1.678 -67.365 1.00 86.19 271 LEU A C 1
ATOM 1929 O O . LEU A 1 271 ? 30.906 2.144 -68.503 1.00 86.19 271 LEU A O 1
ATOM 1933 N N . SER A 1 272 ? 32.133 1.653 -66.701 1.00 83.88 272 SER A N 1
ATOM 1934 C CA . SER A 1 272 ? 33.404 2.045 -67.312 1.00 83.88 272 SER A CA 1
ATOM 1935 C C . SER A 1 272 ? 34.233 0.812 -67.647 1.00 83.88 272 SER A C 1
ATOM 1937 O O . SER A 1 272 ? 34.135 -0.228 -67.000 1.00 83.88 272 SER A O 1
ATOM 1939 N N . ALA A 1 273 ? 35.145 0.941 -68.604 1.00 84.44 273 ALA A N 1
ATOM 1940 C CA . ALA A 1 273 ? 36.090 -0.113 -68.953 1.00 84.44 273 ALA A CA 1
ATOM 1941 C C . ALA A 1 273 ? 36.948 -0.558 -67.756 1.00 84.44 273 ALA A C 1
ATOM 1943 O O . ALA A 1 273 ? 37.371 -1.710 -67.702 1.00 84.44 273 ALA A O 1
ATOM 1944 N N . SER A 1 274 ? 37.185 0.319 -66.774 1.00 87.12 274 SER A N 1
ATOM 1945 C CA . SER A 1 274 ? 37.925 -0.043 -65.562 1.00 87.12 274 SER A CA 1
ATOM 1946 C C . SER A 1 274 ? 37.139 -0.959 -64.622 1.00 87.12 274 SER A C 1
ATOM 1948 O O . SER A 1 274 ? 37.758 -1.739 -63.904 1.00 87.12 274 SER A O 1
ATOM 1950 N N . THR A 1 275 ? 35.804 -0.893 -64.627 1.00 83.50 275 THR A N 1
ATOM 1951 C CA . THR A 1 275 ? 34.930 -1.724 -63.781 1.00 83.50 275 THR A CA 1
ATOM 1952 C C . THR A 1 275 ? 34.218 -2.839 -64.552 1.00 83.50 275 THR A C 1
ATOM 1954 O O . THR A 1 275 ? 33.648 -3.729 -63.930 1.00 83.50 275 THR A O 1
ATOM 1957 N N . ASN A 1 276 ? 34.309 -2.845 -65.886 1.00 88.00 276 ASN A N 1
ATOM 1958 C CA . ASN A 1 276 ? 33.657 -3.803 -66.783 1.00 88.00 276 ASN A CA 1
ATOM 1959 C C . ASN A 1 276 ? 34.654 -4.476 -67.747 1.00 88.00 276 ASN A C 1
ATOM 1961 O O . ASN A 1 276 ? 34.486 -4.468 -68.966 1.00 88.00 276 ASN A O 1
ATOM 1965 N N . ALA A 1 277 ? 35.743 -5.019 -67.192 1.00 86.31 277 ALA A N 1
ATOM 1966 C CA . ALA A 1 277 ? 36.714 -5.863 -67.905 1.00 86.31 277 ALA A CA 1
ATOM 1967 C C . ALA A 1 277 ? 37.224 -5.294 -69.252 1.00 86.31 277 ALA A C 1
ATOM 1969 O O . ALA A 1 277 ? 37.422 -6.026 -70.221 1.00 86.31 277 ALA A O 1
ATOM 1970 N N . GLY A 1 278 ? 37.457 -3.983 -69.319 1.00 84.12 278 GLY A N 1
ATOM 1971 C CA . GLY A 1 278 ? 37.976 -3.294 -70.503 1.00 84.12 278 GLY A CA 1
ATOM 1972 C C . GLY A 1 278 ? 36.916 -2.773 -71.480 1.00 84.12 278 GLY A C 1
ATOM 1973 O O . GLY A 1 278 ? 37.288 -2.166 -72.482 1.00 84.12 278 GLY A O 1
ATOM 1974 N N . ILE A 1 279 ? 35.620 -2.956 -71.205 1.00 85.12 279 ILE A N 1
ATOM 1975 C CA . ILE A 1 279 ? 34.518 -2.550 -72.091 1.00 85.12 279 ILE A CA 1
ATOM 1976 C C . ILE A 1 279 ? 33.693 -1.439 -71.426 1.00 85.12 279 ILE A C 1
ATOM 1978 O O . ILE A 1 279 ? 33.164 -1.627 -70.338 1.00 85.12 279 ILE A O 1
ATOM 1982 N N . ASN A 1 280 ? 33.554 -0.274 -72.063 1.00 85.81 280 ASN A N 1
ATOM 1983 C CA . ASN A 1 280 ? 32.646 0.772 -71.568 1.00 85.81 280 ASN A CA 1
ATOM 1984 C C . ASN A 1 280 ? 31.174 0.371 -71.765 1.00 85.81 280 ASN A C 1
ATOM 1986 O O . ASN A 1 280 ? 30.849 -0.363 -72.698 1.00 85.81 280 ASN A O 1
ATOM 1990 N N . GLY A 1 281 ? 30.291 0.904 -70.920 1.00 82.88 281 GLY A N 1
ATOM 1991 C CA . GLY A 1 281 ? 28.844 0.840 -71.097 1.00 82.88 281 GLY A CA 1
ATOM 1992 C C . GLY A 1 281 ? 28.381 1.475 -72.411 1.00 82.88 281 GLY A C 1
ATOM 1993 O O . GLY A 1 281 ? 29.105 2.248 -73.048 1.00 82.88 281 GLY A O 1
ATOM 1994 N N . SER A 1 282 ? 27.167 1.130 -72.836 1.00 81.25 282 SER A N 1
ATOM 1995 C CA . SER A 1 282 ? 26.544 1.720 -74.023 1.00 81.25 282 SER A CA 1
ATOM 1996 C C . SER A 1 282 ? 26.170 3.187 -73.792 1.00 81.25 282 SER A C 1
ATOM 1998 O O . SER A 1 282 ? 25.934 3.614 -72.667 1.00 81.25 282 SER A O 1
ATOM 2000 N N . THR A 1 283 ? 26.051 3.976 -74.861 1.00 73.25 283 THR A N 1
ATOM 2001 C CA . THR A 1 283 ? 25.473 5.325 -74.762 1.00 73.25 283 THR A CA 1
ATOM 2002 C C . THR A 1 283 ? 24.023 5.230 -74.269 1.00 73.25 283 THR A C 1
ATOM 2004 O O . THR A 1 283 ? 23.275 4.452 -74.864 1.00 73.25 283 THR A O 1
ATOM 2007 N N . PRO A 1 284 ? 23.604 5.976 -73.224 1.00 68.50 284 PRO A N 1
ATOM 2008 C CA . PRO A 1 284 ? 22.211 5.969 -72.787 1.00 68.50 284 PRO A CA 1
ATOM 2009 C C . PRO A 1 284 ? 21.273 6.388 -73.926 1.00 68.50 284 PRO A C 1
ATOM 2011 O O . PRO A 1 284 ? 21.517 7.406 -74.579 1.00 68.50 284 PRO A O 1
ATOM 2014 N N . ASP A 1 285 ? 20.187 5.642 -74.136 1.00 64.75 285 ASP A N 1
ATOM 2015 C CA . ASP A 1 285 ? 19.065 6.120 -74.947 1.00 64.75 285 ASP A CA 1
ATOM 2016 C C . ASP A 1 285 ? 18.435 7.350 -74.269 1.00 64.75 285 ASP A C 1
ATOM 2018 O O . ASP A 1 285 ? 18.586 7.538 -73.059 1.00 64.75 285 ASP A O 1
ATOM 2022 N N . ALA A 1 286 ? 17.760 8.221 -75.031 1.00 61.03 286 ALA A N 1
ATOM 2023 C CA . ALA A 1 286 ? 17.213 9.485 -74.525 1.00 61.03 286 ALA A CA 1
ATOM 2024 C C . ALA A 1 286 ? 16.368 9.285 -73.242 1.00 61.03 286 ALA A C 1
ATOM 2026 O O . ALA A 1 286 ? 15.240 8.811 -73.292 1.00 61.03 286 ALA A O 1
ATOM 2027 N N . VAL A 1 287 ? 16.995 9.636 -72.114 1.00 54.41 287 VAL A N 1
ATOM 2028 C CA . VAL A 1 287 ? 16.582 9.650 -70.698 1.00 54.41 287 VAL A CA 1
ATOM 2029 C C . VAL A 1 287 ? 15.211 9.027 -70.363 1.00 54.41 287 VAL A C 1
ATOM 2031 O O . VAL A 1 287 ? 14.181 9.681 -70.539 1.00 54.41 287 VAL A O 1
ATOM 2034 N N . PRO A 1 288 ? 15.169 7.851 -69.708 1.00 52.75 288 PRO A N 1
ATOM 2035 C CA . PRO A 1 288 ? 14.063 7.503 -68.827 1.00 52.75 288 PRO A CA 1
ATOM 2036 C C . PRO A 1 288 ? 14.119 8.442 -67.616 1.00 52.75 288 PRO A C 1
ATOM 2038 O O . PRO A 1 288 ? 15.065 8.415 -66.831 1.00 52.75 288 PRO A O 1
ATOM 2041 N N . THR A 1 289 ? 13.134 9.322 -67.473 1.00 54.00 289 THR A N 1
ATOM 2042 C CA . THR A 1 289 ? 13.037 10.217 -66.318 1.00 54.00 289 THR A CA 1
ATOM 2043 C C . THR A 1 289 ? 12.698 9.417 -65.061 1.00 54.00 289 THR A C 1
ATOM 2045 O O . THR A 1 289 ? 11.534 9.073 -64.862 1.00 54.00 289 THR A O 1
ATOM 2048 N N . GLN A 1 290 ? 13.672 9.171 -64.186 1.00 54.81 290 GLN A N 1
ATOM 2049 C CA . GLN A 1 290 ? 13.420 9.074 -62.746 1.00 54.81 290 GLN A CA 1
ATOM 2050 C C . GLN A 1 290 ? 14.534 9.762 -61.961 1.00 54.81 290 GLN A C 1
ATOM 2052 O O . GLN A 1 290 ? 15.712 9.635 -62.285 1.00 54.81 290 GLN A O 1
ATOM 2057 N N . GLY A 1 291 ? 14.099 10.559 -60.984 1.00 51.12 291 GLY A N 1
ATOM 2058 C CA . GLY A 1 291 ? 14.931 11.417 -60.155 1.00 51.12 291 GLY A CA 1
ATOM 2059 C C . GLY A 1 291 ? 15.851 10.631 -59.229 1.00 51.12 291 GLY A C 1
ATOM 2060 O O . GLY A 1 291 ? 15.483 9.571 -58.724 1.00 51.12 291 GLY A O 1
ATOM 2061 N N . HIS A 1 292 ? 17.045 11.191 -59.053 1.00 44.41 292 HIS A N 1
ATOM 2062 C CA . HIS A 1 292 ? 17.951 10.888 -57.952 1.00 44.41 292 HIS A CA 1
ATOM 2063 C C . HIS A 1 292 ? 17.413 11.437 -56.630 1.00 44.41 292 HIS A C 1
ATOM 2065 O O . HIS A 1 292 ? 16.746 12.499 -56.672 1.00 44.41 292 HIS A O 1
#

Radius of gyration: 37.94 Å; Cα contacts (8 Å, |Δi|>4): 644; chains: 1; bounding box: 88×30×137 Å

Sequence (292 aa):
FTLTVNTATGDVTLTQDRAVHEPTASSPDTGEGISLTGGLVALTATVTDKDGDSAAQNLDLSSHVTFHDDGPSISLSGNVNSLNTFEAYLSASTNAGINGSTPDAVPTQGHALDKENFAGAFTVVTGADGATTAYALSIANNGIATNLIDSASGLGVVLDQTGNTISGYVTGHENDAAWLVFTLTVNTVTGDVTLTQDRAVHEPTASSPDTGEGISLTGGLVTLTATVTDKDGDSASQKLDLSSHVTFHDDGPSISLSGNVNSLNTFEAYLSASTNAGINGSTPDAVPTQGH

Nearest PDB structures (foldseek):
  5yzg-assembly1_Y  TM=3.005E-01  e=1.833E+00  Homo sapiens
  6lqs-assembly1_A5  TM=1.301E-01  e=2.283E+00  Saccharomyces cerevisiae S288C
  6lqt-assembly1_A5  TM=1.223E-01  e=2.045E+00  Saccharomyces cerevisiae S288C

pLDDT: mean 88.96, std 11.02, range [44.41, 98.75]

Secondary structure (DSSP, 8-state):
-EEEE-TTT--EEEE--S----SS--SS----EEEPPTTS-EEEEEEE-SSS-EEEEEEE-GGG-EEE----EEEE-S----EEEEGGG--TTTTTT-PPPPPSS--TT--SEEEEE-GGGEEEE-TTT--EEEEEEE-SSTTEEEEEEETTT--EEEEEEETTEEEEEETT-TT-GGGEEEEEEE-TTT-EEEEEE-S-EE-SS--SS---PEEEPPTTS-EEEEEEE-SS--EEEEEEE-GGGEEEE---------S--------GGG--TTTTTT-PPPPPPS------

Foldseek 3Di:
DDWDADLVPRDIDDDDPAADDDLDADEADPFDKDFADWPPDWDKDKDADDVGDIDIDIDTCRRVDIDTWHAKEKDFPPDAAFWEAEQQAACCVLAVNDHHNPFPDPDPDHDLKGKDAGPNRMDMGATRQGKAKWKAKDFPAWQQWWQWAFPVPRATWTWDDDGRKIWTFGHPQPPPSNGTQWIWGADGRRRMIMIGGRYDIDHPDDDVVDPQDKDFTDWRGMKMKMKMAYDSGHIYIDIDTCRRRYIYTYHDDDDDDPPDDDDDDDAQQCADCVRVVRDHGNPDDPDPDDDD

Solvent-accessible surface area (backbone atoms only — not comparable to full-atom values): 16945 Å² total; per-residue (Å²): 101,48,79,47,68,42,89,90,79,67,52,72,46,79,46,77,79,61,76,58,80,62,98,66,61,39,71,65,51,84,62,59,66,50,54,43,63,79,80,76,37,72,50,72,51,73,51,63,58,95,92,64,60,70,52,73,51,75,43,70,43,12,77,76,41,66,49,62,34,58,48,21,44,52,42,77,58,84,51,75,72,69,40,54,29,28,38,44,59,34,42,31,92,50,24,85,69,42,61,36,54,81,61,97,61,83,60,96,78,71,27,28,53,27,75,47,64,48,47,69,28,45,46,77,45,38,37,83,81,41,53,50,56,39,38,46,52,46,59,91,56,68,70,42,75,54,78,46,28,33,59,90,78,72,40,47,26,17,33,39,68,60,83,49,34,39,34,31,14,37,65,95,36,72,95,37,79,89,35,37,30,31,38,40,37,54,41,40,71,67,28,34,36,37,42,37,51,31,36,50,48,45,69,99,72,88,65,84,75,57,82,63,62,62,51,51,39,54,77,78,50,34,34,41,36,43,35,36,34,30,84,77,51,20,25,23,66,41,78,44,73,42,14,72,32,38,30,43,25,34,75,59,94,83,87,77,85,87,81,80,77,83,81,91,82,86,62,65,44,73,40,43,29,90,81,43,90,69,43,61,34,51,83,75,70,91,72,84,89,71,86,133

Mean predicted aligned error: 9.79 Å